Protein AF-A0A4Y1RFI4-F1 (afdb_monomer)

Organism: Prunus dulcis (NCBI:txid3755)

pLDDT: mean 81.8, std 17.02, range [33.94, 97.69]

Solvent-accessible surface area (backbone atoms only — not comparable to full-atom values): 11127 Å² total; per-residue (Å²): 134,89,84,84,90,81,87,78,77,88,84,83,59,71,68,59,56,56,49,52,51,53,52,50,52,53,55,48,55,46,49,49,43,50,66,52,86,64,85,48,61,66,49,35,50,46,25,32,52,40,46,51,49,52,44,53,38,49,63,52,58,69,67,24,41,44,56,49,74,65,45,69,44,80,92,78,37,36,56,64,56,52,53,49,51,50,49,46,53,53,60,66,53,67,81,73,74,71,90,92,39,63,68,42,51,52,42,48,54,49,32,48,38,53,49,40,51,41,52,39,53,46,58,62,33,91,87,45,15,70,60,47,50,46,57,44,50,66,43,71,66,43,30,50,50,48,51,47,46,25,51,61,45,39,52,76,90,81,75,78,86,80,77,95,44,74,74,57,55,53,52,53,51,49,40,24,51,46,22,42,56,41,30,51,56,53,51,51,53,55,53,68,74,73,111

InterPro domains:
  IPR044952 Protein SENSITIVE TO UV 2 [PTHR35761] (4-194)

Mean predicted aligned error: 9.53 Å

Foldseek 3Di:
DDDDDDDPDPPDPPVVVVVVVVVLVVLQVLLCLLVPDDLDLVSLVSNQVSLVVLLVLCVVPPRSLCQQQVDQYPPRDGNLNSLLVLLVVLLVPVVPDDDPCVSSLVSSLSSLLSSLVSLLCQCPDPVRNLVSLCSCVVDPVSVVSLLCSLVSLLDPPDDPDDDDDPVSVVSSVSSNVSSPSSNVSNVVSVVVVVD

Sequence (195 aa):
MTDGKGAGAMDGDVGDASAYQKYSMILQGLADCIACCGNGLQELKLRRNSILLLAFLSSSEKSGFEILVAYKLYQDANFLMLILQVLISEVDIEVAVNADHAQVFKERTLLMREALILLNRLVSNPTYSATVLRLLTKSRDMASLTIDVANRLSRKDQICDKFDGTARQMRESEIVDLARVFKKRVFTYLGDNLS

Structure (mmCIF, N/CA/C/O backbone):
data_AF-A0A4Y1RFI4-F1
#
_entry.id   AF-A0A4Y1RFI4-F1
#
loop_
_atom_site.group_PDB
_atom_site.id
_atom_site.type_symbol
_atom_site.label_atom_id
_atom_site.label_alt_id
_atom_site.label_comp_id
_atom_site.label_asym_id
_atom_site.label_entity_id
_atom_site.label_seq_id
_atom_site.pdbx_PDB_ins_code
_atom_site.Cartn_x
_atom_site.Cartn_y
_atom_site.Cartn_z
_atom_site.occupancy
_atom_site.B_iso_or_equiv
_atom_site.auth_seq_id
_atom_site.auth_comp_id
_atom_site.auth_asym_id
_atom_site.auth_atom_id
_atom_site.pdbx_PDB_model_num
ATOM 1 N N . MET A 1 1 ? 65.165 -30.339 -2.464 1.00 35.59 1 MET A N 1
ATOM 2 C CA . MET A 1 1 ? 65.331 -29.154 -1.599 1.00 35.59 1 MET A CA 1
ATOM 3 C C . MET A 1 1 ? 64.154 -28.235 -1.857 1.00 35.59 1 MET A C 1
ATOM 5 O O . MET A 1 1 ? 63.709 -28.160 -2.995 1.00 35.59 1 MET A O 1
ATOM 9 N N . THR A 1 2 ? 63.611 -27.707 -0.767 1.00 42.06 2 THR A N 1
ATOM 10 C CA . THR A 1 2 ? 62.433 -26.837 -0.607 1.00 42.06 2 THR A CA 1
ATOM 11 C C . THR A 1 2 ? 62.602 -25.527 -1.400 1.00 42.06 2 THR A C 1
ATOM 13 O O . THR A 1 2 ? 63.712 -25.229 -1.824 1.00 42.06 2 THR A O 1
ATOM 16 N N . ASP A 1 3 ? 61.571 -24.791 -1.817 1.00 36.62 3 ASP A N 1
ATOM 17 C CA . ASP A 1 3 ? 60.529 -24.064 -1.068 1.00 36.62 3 ASP A CA 1
ATOM 18 C C . ASP A 1 3 ? 59.336 -23.811 -2.034 1.00 36.62 3 ASP A C 1
ATOM 20 O O . ASP A 1 3 ? 59.515 -23.809 -3.245 1.00 36.62 3 ASP A O 1
ATOM 24 N N . GLY A 1 4 ? 58.068 -23.623 -1.668 1.00 36.97 4 GLY A N 1
ATOM 25 C CA . GLY A 1 4 ? 57.500 -23.083 -0.444 1.00 36.97 4 GLY A CA 1
ATOM 26 C C . GLY A 1 4 ? 56.708 -21.798 -0.751 1.00 36.97 4 GLY A C 1
ATOM 27 O O . GLY A 1 4 ? 57.280 -20.721 -0.771 1.00 36.97 4 GLY A O 1
ATOM 28 N N . LYS A 1 5 ? 55.374 -21.937 -0.842 1.00 42.44 5 LYS A N 1
ATOM 29 C CA . LYS A 1 5 ? 54.346 -20.955 -0.422 1.00 42.44 5 LYS A CA 1
ATOM 30 C C . LYS A 1 5 ? 53.932 -19.820 -1.380 1.00 42.44 5 LYS A C 1
ATOM 32 O O . LYS A 1 5 ? 54.702 -18.953 -1.760 1.00 42.44 5 LYS A O 1
ATOM 37 N N . GLY A 1 6 ? 52.620 -19.781 -1.622 1.00 33.94 6 GLY A N 1
ATOM 38 C CA . GLY A 1 6 ? 51.893 -18.669 -2.231 1.00 33.94 6 GLY A CA 1
ATOM 39 C C . GLY A 1 6 ? 50.384 -18.903 -2.169 1.00 33.94 6 GLY A C 1
ATOM 40 O O . GLY A 1 6 ? 49.727 -18.982 -3.198 1.00 33.94 6 GLY A O 1
ATOM 41 N N . ALA A 1 7 ? 49.845 -19.099 -0.960 1.00 47.22 7 ALA A N 1
ATOM 42 C CA . ALA A 1 7 ? 48.405 -19.106 -0.725 1.00 47.22 7 ALA A CA 1
ATOM 43 C C . ALA A 1 7 ? 47.880 -17.667 -0.853 1.00 47.22 7 ALA A C 1
ATOM 45 O O . ALA A 1 7 ? 48.065 -16.858 0.054 1.00 47.22 7 ALA A O 1
ATOM 46 N N . GLY A 1 8 ? 47.262 -17.350 -1.990 1.00 37.16 8 GLY A N 1
ATOM 47 C CA . GLY A 1 8 ? 46.441 -16.154 -2.149 1.00 37.16 8 GLY A CA 1
ATOM 48 C C . GLY A 1 8 ? 45.057 -16.436 -1.583 1.00 37.16 8 GLY A C 1
ATOM 49 O O . GLY A 1 8 ? 44.247 -17.093 -2.233 1.00 37.16 8 GLY A O 1
ATOM 50 N N . ALA A 1 9 ? 44.821 -16.001 -0.348 1.00 42.00 9 ALA A N 1
ATOM 51 C CA . ALA A 1 9 ? 43.515 -16.047 0.287 1.00 42.00 9 ALA A CA 1
ATOM 52 C C . ALA A 1 9 ? 42.516 -15.193 -0.511 1.00 42.00 9 ALA A C 1
ATOM 54 O O . ALA A 1 9 ? 42.755 -14.013 -0.762 1.00 42.00 9 ALA A O 1
ATOM 55 N N . MET A 1 10 ? 41.403 -15.813 -0.906 1.00 52.81 10 MET A N 1
ATOM 56 C CA . MET A 1 10 ? 40.189 -15.125 -1.332 1.00 52.81 10 MET A CA 1
ATOM 57 C C . MET A 1 10 ? 39.596 -14.421 -0.110 1.00 52.81 10 MET A C 1
ATOM 59 O O . MET A 1 10 ? 38.887 -15.043 0.675 1.00 52.81 10 MET A O 1
ATOM 63 N N . ASP A 1 11 ? 39.914 -13.144 0.066 1.00 48.22 11 ASP A N 1
ATOM 64 C CA . ASP A 1 11 ? 39.295 -12.298 1.084 1.00 48.22 11 ASP A CA 1
ATOM 65 C C . ASP A 1 11 ? 38.444 -11.241 0.372 1.00 48.22 11 ASP A C 1
ATOM 67 O O . ASP A 1 11 ? 38.910 -10.157 0.027 1.00 48.22 11 ASP A O 1
ATOM 71 N N . GLY A 1 12 ? 37.214 -11.624 0.014 1.00 51.06 12 GLY A N 1
ATOM 72 C CA . GLY A 1 12 ? 36.337 -10.780 -0.804 1.00 51.06 12 GLY A CA 1
ATOM 73 C C . GLY A 1 12 ? 34.838 -11.081 -0.746 1.00 51.06 12 GLY A C 1
ATOM 74 O O . GLY A 1 12 ? 34.123 -10.569 -1.595 1.00 51.06 12 GLY A O 1
ATOM 75 N N . ASP A 1 13 ? 34.350 -11.886 0.208 1.00 55.03 13 ASP A N 1
ATOM 76 C CA . ASP A 1 13 ? 32.938 -12.339 0.202 1.00 55.03 13 ASP A CA 1
ATOM 77 C C . ASP A 1 13 ? 32.248 -12.329 1.588 1.00 55.03 13 ASP A C 1
ATOM 79 O O . ASP A 1 13 ? 31.029 -12.237 1.707 1.00 55.03 13 ASP A O 1
ATOM 83 N N . VAL A 1 14 ? 33.010 -12.332 2.689 1.00 54.88 14 VAL A N 1
ATOM 84 C CA . VAL A 1 14 ? 32.434 -12.449 4.047 1.00 54.88 14 VAL A CA 1
ATOM 85 C C . VAL A 1 14 ? 31.770 -11.144 4.525 1.00 54.88 14 VAL A C 1
ATOM 87 O O . VAL A 1 14 ? 30.774 -11.169 5.253 1.00 54.88 14 VAL A O 1
ATOM 90 N N . GLY A 1 15 ? 32.295 -9.989 4.103 1.00 57.22 15 GLY A N 1
ATOM 91 C CA . GLY A 1 15 ? 31.775 -8.674 4.493 1.00 57.22 15 GLY A CA 1
ATOM 92 C C . GLY A 1 15 ? 30.392 -8.373 3.908 1.00 57.22 15 GLY A C 1
ATOM 93 O O . GLY A 1 15 ? 29.509 -7.913 4.636 1.00 57.22 15 GLY A O 1
ATOM 94 N N . ASP A 1 16 ? 30.191 -8.696 2.629 1.00 62.00 16 ASP A N 1
ATOM 95 C CA . ASP A 1 16 ? 28.966 -8.400 1.876 1.00 62.00 16 ASP A CA 1
ATOM 96 C C . ASP A 1 16 ? 27.796 -9.294 2.317 1.00 62.00 16 ASP A C 1
ATOM 98 O O . ASP A 1 16 ? 26.698 -8.808 2.601 1.00 62.00 16 ASP A O 1
ATOM 102 N N . ALA A 1 17 ? 28.065 -10.584 2.552 1.00 67.75 17 ALA A N 1
ATOM 103 C CA . ALA A 1 17 ? 27.085 -11.518 3.108 1.00 67.75 17 ALA A CA 1
ATOM 104 C C . ALA A 1 17 ? 26.573 -11.079 4.496 1.00 67.75 17 ALA A C 1
ATOM 106 O O . ALA A 1 17 ? 25.372 -11.145 4.777 1.00 67.75 17 ALA A O 1
ATOM 107 N N . SER A 1 18 ? 27.464 -10.566 5.356 1.00 77.31 18 SER A N 1
ATOM 108 C CA . SER A 1 18 ? 27.094 -10.083 6.694 1.00 77.31 18 SER A CA 1
ATOM 109 C C . SER A 1 18 ? 26.253 -8.799 6.660 1.00 77.31 18 SER A C 1
ATOM 111 O O . SER A 1 18 ? 25.370 -8.605 7.501 1.00 77.31 18 SER A O 1
ATOM 113 N N . ALA A 1 19 ? 26.508 -7.917 5.689 1.00 77.94 19 ALA A N 1
ATOM 114 C CA . ALA A 1 19 ? 25.757 -6.685 5.499 1.00 77.94 19 ALA A CA 1
ATOM 115 C C . ALA A 1 19 ? 24.366 -6.990 4.934 1.00 77.94 19 ALA A C 1
ATOM 117 O O . ALA A 1 19 ? 23.367 -6.539 5.497 1.00 77.94 19 ALA A O 1
ATOM 118 N N . TYR A 1 20 ? 24.286 -7.832 3.900 1.00 76.88 20 TYR A N 1
ATOM 119 C CA . TYR A 1 20 ? 23.027 -8.293 3.315 1.00 76.88 20 TYR A CA 1
ATOM 120 C C . TYR A 1 20 ? 22.106 -8.935 4.359 1.00 76.88 20 TYR A C 1
ATOM 122 O O . TYR A 1 20 ? 20.920 -8.607 4.433 1.00 76.88 20 TYR A O 1
ATOM 130 N N . GLN A 1 21 ? 22.655 -9.783 5.233 1.00 81.25 21 GLN A N 1
ATOM 131 C CA . GLN A 1 21 ? 21.895 -10.399 6.320 1.00 81.25 21 GLN A CA 1
ATOM 132 C C . GLN A 1 21 ? 21.303 -9.356 7.281 1.00 81.25 21 GLN A C 1
ATOM 134 O O . GLN A 1 21 ? 20.132 -9.453 7.652 1.00 81.25 21 GLN A O 1
ATOM 139 N N . LYS A 1 22 ? 22.073 -8.325 7.652 1.00 85.00 22 LYS A N 1
ATOM 140 C CA . LYS A 1 22 ? 21.583 -7.228 8.503 1.00 85.00 22 LYS A CA 1
ATOM 141 C C . LYS A 1 22 ? 20.478 -6.426 7.815 1.00 85.00 2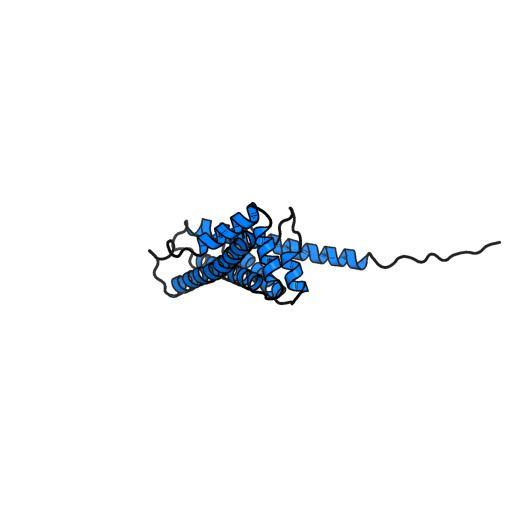2 LYS A C 1
ATOM 143 O O . LYS A 1 22 ? 19.470 -6.124 8.450 1.00 85.00 22 LYS A O 1
ATOM 148 N N . TYR A 1 23 ? 20.624 -6.121 6.524 1.00 83.38 23 TYR A N 1
ATOM 149 C CA . TYR A 1 23 ? 19.581 -5.442 5.747 1.00 83.38 23 TYR A CA 1
ATOM 150 C C . TYR A 1 23 ? 18.296 -6.272 5.671 1.00 83.38 23 TYR A C 1
ATOM 152 O O . TYR A 1 23 ? 17.208 -5.745 5.895 1.00 83.38 23 TYR A O 1
ATOM 160 N N . SER A 1 24 ? 18.420 -7.576 5.431 1.00 84.31 24 SER A N 1
ATOM 161 C CA . SER A 1 24 ? 17.289 -8.502 5.393 1.00 84.31 24 SER A CA 1
ATOM 162 C C . SER A 1 24 ? 16.537 -8.552 6.728 1.00 84.31 24 SER A C 1
ATOM 164 O O . SER A 1 24 ? 15.310 -8.469 6.739 1.00 84.31 24 SER A O 1
ATOM 166 N N . MET A 1 25 ? 17.250 -8.585 7.860 1.00 87.88 25 MET A N 1
ATOM 167 C CA . MET A 1 25 ? 16.639 -8.527 9.195 1.00 87.88 25 MET A CA 1
ATOM 168 C C . MET A 1 25 ? 15.855 -7.230 9.429 1.00 87.88 25 MET A C 1
ATOM 170 O O . MET A 1 25 ? 14.757 -7.273 9.980 1.00 87.88 25 MET A O 1
ATOM 174 N N . ILE A 1 26 ? 16.380 -6.082 8.986 1.00 89.94 26 ILE A N 1
ATOM 175 C CA . ILE A 1 26 ? 15.690 -4.787 9.108 1.00 89.94 26 ILE A CA 1
ATOM 176 C C . ILE A 1 26 ? 14.405 -4.780 8.275 1.00 89.94 26 ILE A C 1
ATOM 178 O O . ILE A 1 26 ? 13.353 -4.374 8.767 1.00 89.94 26 ILE A O 1
ATOM 182 N N . LEU A 1 27 ? 14.473 -5.239 7.023 1.00 89.88 27 LEU A N 1
ATOM 183 C CA . LEU A 1 27 ? 13.313 -5.276 6.132 1.00 89.88 27 LEU A CA 1
ATOM 184 C C . LEU A 1 27 ? 12.259 -6.279 6.607 1.00 89.88 27 LEU A C 1
ATOM 186 O O . LEU A 1 27 ? 11.067 -5.991 6.515 1.00 89.88 27 LEU A O 1
ATOM 190 N N . GLN A 1 28 ? 12.680 -7.416 7.164 1.00 90.81 28 GLN A N 1
ATOM 191 C CA . GLN A 1 28 ? 11.763 -8.376 7.769 1.00 90.81 28 GLN A CA 1
ATOM 192 C C . GLN A 1 28 ? 11.089 -7.793 9.015 1.00 90.81 28 GLN A C 1
ATOM 194 O O . GLN A 1 28 ? 9.868 -7.813 9.096 1.00 90.81 28 GLN A O 1
ATOM 199 N N . GLY A 1 29 ? 11.846 -7.174 9.926 1.00 92.50 29 GLY A N 1
ATOM 200 C CA . GLY A 1 29 ? 11.262 -6.509 11.093 1.00 92.50 29 GLY A CA 1
ATOM 201 C C . GLY A 1 29 ? 10.289 -5.389 10.705 1.00 92.50 29 GLY A C 1
ATOM 202 O O . GLY A 1 29 ? 9.254 -5.209 11.341 1.00 92.50 29 GLY A O 1
ATOM 203 N N . LEU A 1 30 ? 10.565 -4.667 9.615 1.00 93.56 30 LEU A N 1
ATOM 204 C CA . LEU A 1 30 ? 9.641 -3.671 9.077 1.00 93.56 30 LEU A CA 1
ATOM 205 C C . LEU A 1 30 ? 8.352 -4.303 8.535 1.00 93.56 30 LEU A C 1
ATOM 207 O O . LEU A 1 30 ? 7.269 -3.764 8.760 1.00 93.56 30 LEU A O 1
ATOM 211 N N . ALA A 1 31 ? 8.455 -5.437 7.845 1.00 93.12 31 ALA A N 1
ATOM 212 C CA . ALA A 1 31 ? 7.295 -6.197 7.397 1.00 93.12 31 ALA A CA 1
ATOM 213 C C . ALA A 1 31 ? 6.466 -6.728 8.571 1.00 93.12 31 ALA A C 1
ATOM 215 O O . ALA A 1 31 ? 5.243 -6.614 8.534 1.00 93.12 31 ALA A O 1
ATOM 216 N N . ASP A 1 32 ? 7.110 -7.210 9.633 1.00 93.25 32 ASP A N 1
ATOM 217 C CA . ASP A 1 32 ? 6.439 -7.688 10.844 1.00 93.25 32 ASP A CA 1
ATOM 218 C C . ASP A 1 32 ? 5.678 -6.546 11.542 1.00 93.25 32 ASP A C 1
ATOM 220 O O . ASP A 1 32 ? 4.547 -6.730 11.988 1.00 93.25 32 ASP A O 1
ATOM 224 N N . CYS A 1 33 ? 6.238 -5.330 11.561 1.00 95.31 33 CYS A N 1
ATOM 225 C CA . CYS A 1 33 ? 5.540 -4.142 12.059 1.00 95.31 33 CYS A CA 1
ATOM 226 C C . CYS A 1 33 ? 4.294 -3.792 11.229 1.00 95.31 33 CYS A C 1
ATOM 228 O O . CYS A 1 33 ? 3.298 -3.349 11.797 1.00 95.31 33 CYS A O 1
ATOM 230 N N . ILE A 1 34 ? 4.324 -3.993 9.906 1.00 94.44 34 ILE A N 1
ATOM 231 C CA . ILE A 1 34 ? 3.173 -3.765 9.010 1.00 94.44 34 ILE A CA 1
ATOM 232 C C . ILE A 1 34 ? 2.117 -4.860 9.193 1.00 94.44 34 ILE A C 1
ATOM 234 O O . ILE A 1 34 ? 0.925 -4.560 9.240 1.00 94.44 34 ILE A O 1
ATOM 238 N N . ALA A 1 35 ? 2.556 -6.111 9.324 1.00 91.88 35 ALA A N 1
ATOM 239 C CA . ALA A 1 35 ? 1.712 -7.287 9.517 1.00 91.88 35 ALA A CA 1
ATOM 240 C C . ALA A 1 35 ? 1.239 -7.473 10.972 1.00 91.88 35 ALA A C 1
ATOM 242 O O . ALA A 1 35 ? 0.533 -8.438 11.267 1.00 91.88 35 ALA A O 1
ATOM 243 N N . CYS A 1 36 ? 1.623 -6.571 11.883 1.00 89.88 36 CYS A N 1
ATOM 244 C CA . CYS A 1 36 ? 1.290 -6.650 13.299 1.00 89.88 36 CYS A CA 1
ATOM 245 C C . CYS A 1 36 ? -0.226 -6.793 13.509 1.00 89.88 36 CYS A C 1
ATOM 247 O O . CYS A 1 36 ? -1.022 -5.971 13.044 1.00 89.88 36 CYS A O 1
ATOM 249 N N . CYS A 1 37 ? -0.619 -7.845 14.229 1.00 78.12 37 CYS A N 1
ATOM 250 C CA . CYS A 1 37 ? -2.007 -8.127 14.556 1.00 78.12 37 CYS A CA 1
ATOM 251 C C . CYS A 1 37 ? -2.473 -7.256 15.730 1.00 78.12 37 CYS A C 1
ATOM 253 O O . CYS A 1 37 ? -1.904 -7.301 16.817 1.00 78.12 37 CYS A O 1
ATOM 255 N N . GLY A 1 38 ? -3.542 -6.489 15.530 1.00 82.31 38 GLY A N 1
ATOM 256 C CA . GLY A 1 38 ? -4.148 -5.695 16.594 1.00 82.31 38 GLY A CA 1
ATOM 257 C C . GLY A 1 38 ? -4.791 -4.413 16.083 1.00 82.31 38 GLY A C 1
ATOM 258 O O . GLY A 1 38 ? -4.333 -3.792 15.123 1.00 82.31 38 GLY A O 1
ATOM 259 N N . ASN A 1 39 ? -5.865 -4.011 16.759 1.00 82.94 39 ASN A N 1
ATOM 260 C CA . ASN A 1 39 ? -6.698 -2.864 16.380 1.00 82.94 39 ASN A CA 1
ATOM 261 C C . ASN A 1 39 ? -6.633 -1.722 17.400 1.00 82.94 39 ASN A C 1
ATOM 263 O O . ASN A 1 39 ? -7.449 -0.798 17.353 1.00 82.94 39 ASN A O 1
ATOM 267 N N . GLY A 1 40 ? -5.687 -1.806 18.337 1.00 87.75 40 GLY A N 1
ATOM 268 C CA . GLY A 1 40 ? -5.419 -0.758 19.304 1.00 87.75 40 GLY A CA 1
ATOM 269 C C . GLY A 1 40 ? -4.703 0.433 18.671 1.00 87.75 40 GLY A C 1
ATOM 270 O O . GLY A 1 40 ? -4.214 0.406 17.538 1.00 87.75 40 GLY A O 1
ATOM 271 N N . LEU A 1 41 ? -4.668 1.535 19.419 1.00 90.31 41 LEU A N 1
ATOM 272 C CA . LEU A 1 41 ? -4.080 2.785 18.945 1.00 90.31 41 LEU A CA 1
ATOM 273 C C . LEU A 1 41 ? -2.570 2.659 18.682 1.00 90.31 41 LEU A C 1
ATOM 275 O O . LEU A 1 41 ? -2.055 3.310 17.775 1.00 90.31 41 LEU A O 1
ATOM 279 N N . GLN A 1 42 ? -1.852 1.867 19.482 1.00 93.12 42 GLN A N 1
ATOM 280 C CA . GLN A 1 42 ? -0.401 1.715 19.345 1.00 93.12 42 GLN A CA 1
ATOM 281 C C . GLN A 1 42 ? -0.046 0.882 18.114 1.00 93.12 42 GLN A C 1
ATOM 283 O O . GLN A 1 42 ? 0.845 1.266 17.361 1.00 93.12 42 GLN A O 1
ATOM 288 N N . GLU A 1 43 ? -0.790 -0.190 17.859 1.00 93.94 43 GLU A N 1
ATOM 289 C CA . GLU A 1 43 ? -0.620 -1.067 16.703 1.00 93.94 43 GLU A CA 1
ATOM 290 C C . GLU A 1 43 ? -0.928 -0.323 15.399 1.00 93.94 43 GLU A C 1
ATOM 292 O O . GLU A 1 43 ? -0.181 -0.434 14.428 1.00 93.94 43 GLU A O 1
ATOM 297 N N . LEU A 1 44 ? -1.975 0.512 15.382 1.00 93.75 44 LEU A N 1
ATOM 298 C CA . LEU A 1 44 ? -2.283 1.375 14.235 1.00 93.75 44 LEU A CA 1
ATOM 299 C C . LEU A 1 44 ? -1.174 2.402 13.970 1.00 93.75 44 LEU A C 1
ATOM 301 O O . LEU A 1 44 ? -0.758 2.576 12.823 1.00 93.75 44 LEU A O 1
ATOM 305 N N . LYS A 1 45 ? -0.652 3.049 15.021 1.00 95.56 45 LYS A N 1
ATOM 306 C CA . LYS A 1 45 ? 0.483 3.980 14.902 1.00 95.56 45 LYS A CA 1
ATOM 307 C C . LYS A 1 45 ? 1.741 3.283 14.401 1.00 95.56 45 LYS A C 1
ATOM 309 O O . LYS A 1 45 ? 2.447 3.850 13.571 1.00 95.56 45 LYS A O 1
ATOM 314 N N . LEU A 1 46 ? 2.021 2.076 14.893 1.00 97.12 46 LEU A N 1
ATOM 315 C CA . LEU A 1 46 ? 3.166 1.282 14.459 1.00 97.12 46 LEU A CA 1
ATOM 316 C C . LEU A 1 46 ? 3.065 0.985 12.963 1.00 97.12 46 LEU A C 1
ATOM 318 O O . LEU A 1 46 ? 3.958 1.375 12.212 1.00 97.12 46 LEU A O 1
ATOM 322 N N . ARG A 1 47 ? 1.936 0.416 12.520 1.00 96.94 47 ARG A N 1
ATOM 323 C CA . ARG A 1 47 ? 1.678 0.123 11.104 1.00 96.94 47 ARG A CA 1
ATOM 324 C C . ARG A 1 47 ? 1.805 1.377 10.243 1.00 96.94 47 ARG A C 1
ATOM 326 O O . ARG A 1 47 ? 2.509 1.360 9.237 1.00 96.94 47 ARG A O 1
ATOM 333 N N . ARG A 1 48 ? 1.214 2.500 10.659 1.00 97.06 48 ARG A N 1
ATOM 334 C CA . ARG A 1 48 ? 1.301 3.767 9.915 1.00 97.06 48 ARG A CA 1
ATOM 335 C C . ARG A 1 48 ? 2.733 4.290 9.825 1.00 97.06 48 ARG A C 1
ATOM 337 O O . ARG A 1 48 ? 3.156 4.698 8.747 1.00 97.06 48 ARG A O 1
ATOM 344 N N . ASN A 1 49 ? 3.486 4.281 10.921 1.00 97.69 49 ASN A N 1
ATOM 345 C CA . ASN A 1 49 ? 4.878 4.736 10.921 1.00 97.69 49 ASN A CA 1
ATOM 346 C C . ASN A 1 49 ? 5.758 3.852 10.031 1.00 97.69 49 ASN A C 1
ATOM 348 O O . ASN A 1 49 ? 6.626 4.366 9.329 1.00 97.69 49 ASN A O 1
ATOM 352 N N . SER A 1 50 ? 5.497 2.546 9.991 1.00 97.12 50 SER A N 1
ATOM 353 C CA . SER A 1 50 ? 6.159 1.630 9.064 1.00 97.12 50 SER A CA 1
ATOM 354 C C . SER A 1 50 ? 5.840 1.949 7.602 1.00 97.12 50 SER A C 1
ATOM 356 O O . SER A 1 50 ? 6.751 1.986 6.777 1.00 97.12 50 SER A O 1
ATOM 358 N N . ILE A 1 51 ? 4.582 2.265 7.276 1.00 96.69 51 ILE A N 1
ATOM 359 C CA . ILE A 1 51 ? 4.187 2.733 5.936 1.00 96.69 51 ILE A CA 1
ATOM 360 C C . ILE A 1 51 ? 4.882 4.049 5.575 1.00 96.69 51 ILE A C 1
ATOM 362 O O . ILE A 1 51 ? 5.386 4.192 4.462 1.00 96.69 51 ILE A O 1
ATOM 366 N N . LEU A 1 52 ? 4.960 4.999 6.508 1.00 96.44 52 LEU A N 1
ATOM 367 C CA . LEU A 1 52 ? 5.676 6.259 6.303 1.00 96.44 52 LEU A CA 1
ATOM 368 C C . LEU A 1 52 ? 7.171 6.033 6.063 1.00 96.44 52 LEU A C 1
ATOM 370 O O . LEU A 1 52 ? 7.750 6.685 5.196 1.00 96.44 52 LEU A O 1
ATOM 374 N N . LEU A 1 53 ? 7.791 5.086 6.770 1.00 95.06 53 LEU A N 1
ATOM 375 C CA . LEU A 1 53 ? 9.181 4.708 6.530 1.00 95.06 53 LEU A CA 1
ATOM 376 C C . LEU A 1 53 ? 9.362 4.085 5.140 1.00 95.06 53 LEU A C 1
ATOM 378 O O . LEU A 1 53 ? 10.293 4.457 4.432 1.00 95.06 53 LEU A O 1
ATOM 382 N N . LEU A 1 54 ? 8.454 3.207 4.702 1.00 93.38 54 LEU A N 1
ATOM 383 C CA . LEU A 1 54 ? 8.463 2.685 3.331 1.00 93.38 54 LEU A CA 1
ATOM 384 C C . LEU A 1 54 ? 8.295 3.800 2.293 1.00 93.38 54 LEU A C 1
ATOM 386 O O . LEU A 1 54 ? 8.9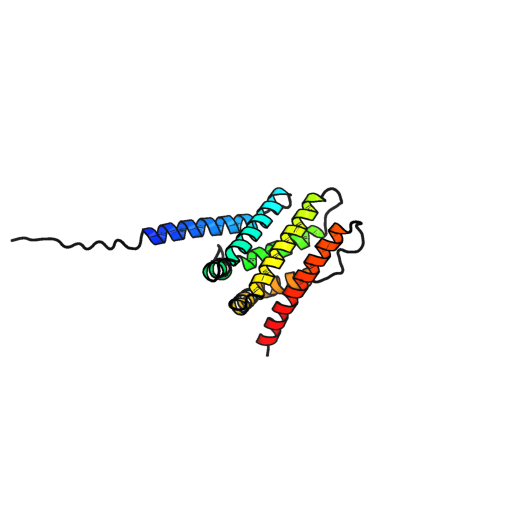84 3.795 1.276 1.00 93.38 54 LEU A O 1
ATOM 390 N N . ALA A 1 55 ? 7.426 4.778 2.546 1.00 93.12 55 ALA A N 1
ATOM 391 C CA . ALA A 1 55 ? 7.257 5.932 1.669 1.00 93.12 55 ALA A CA 1
ATOM 392 C C . ALA A 1 55 ? 8.499 6.827 1.641 1.00 93.12 55 ALA A C 1
ATOM 394 O O . ALA A 1 55 ? 8.865 7.357 0.590 1.00 93.12 55 ALA A O 1
ATOM 395 N N . PHE A 1 56 ? 9.184 6.976 2.772 1.00 91.94 56 PHE A N 1
ATOM 396 C CA . PHE A 1 56 ? 10.470 7.650 2.822 1.00 91.94 56 PHE A CA 1
ATOM 397 C C . PHE A 1 56 ? 11.508 6.899 1.982 1.00 91.94 56 PHE A C 1
ATOM 399 O O . PHE A 1 56 ? 12.094 7.506 1.088 1.00 91.94 56 PHE A O 1
ATOM 406 N N . LEU A 1 57 ? 11.648 5.582 2.172 1.00 90.12 57 LEU A N 1
ATOM 407 C CA . LEU A 1 57 ? 12.547 4.735 1.3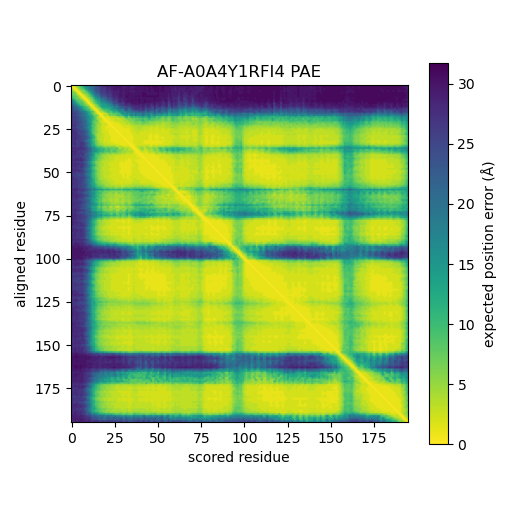81 1.00 90.12 57 LEU A CA 1
ATOM 408 C C . LEU A 1 57 ? 12.231 4.817 -0.113 1.00 90.12 57 LEU A C 1
ATOM 410 O O . LEU A 1 57 ? 13.138 5.008 -0.912 1.00 90.12 57 LEU A O 1
ATOM 414 N N . SER A 1 58 ? 10.954 4.809 -0.505 1.00 88.06 58 SER A N 1
ATOM 415 C CA . SER A 1 58 ? 10.531 4.985 -1.902 1.00 88.06 58 SER A CA 1
ATOM 416 C C . SER A 1 58 ? 10.931 6.340 -2.504 1.00 88.06 58 SER A C 1
ATOM 418 O O . SER A 1 58 ? 10.713 6.572 -3.691 1.00 88.06 58 SER A O 1
ATOM 420 N N . SER A 1 59 ? 11.421 7.283 -1.699 1.00 86.50 59 SER A N 1
ATOM 421 C CA . SER A 1 59 ? 11.935 8.575 -2.163 1.00 86.50 59 SER A CA 1
ATOM 422 C C . SER A 1 59 ? 13.393 8.517 -2.581 1.00 86.50 59 SER A C 1
ATOM 424 O O . SE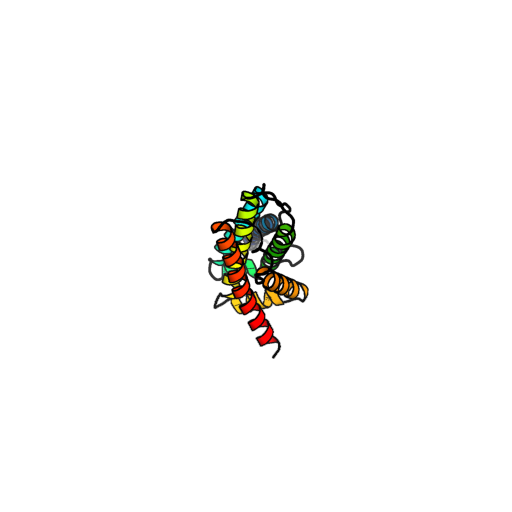R A 1 59 ? 13.838 9.408 -3.299 1.00 86.50 59 SER A O 1
ATOM 426 N N . SER A 1 60 ? 14.125 7.492 -2.151 1.00 83.44 60 SER A N 1
ATOM 427 C CA . SER A 1 60 ? 15.557 7.319 -2.390 1.00 83.44 60 SER A CA 1
ATOM 428 C C . SER A 1 60 ? 15.835 6.739 -3.779 1.00 83.44 60 SER A C 1
ATOM 430 O O . SER A 1 60 ? 16.459 5.689 -3.915 1.00 83.44 60 SER A O 1
ATOM 432 N N . GLU A 1 61 ? 15.340 7.434 -4.806 1.00 78.06 61 GLU A N 1
ATOM 433 C CA . GLU A 1 61 ? 15.555 7.141 -6.227 1.00 78.06 61 GLU A CA 1
ATOM 434 C C . GLU A 1 61 ? 15.433 5.637 -6.555 1.00 78.06 61 GLU A C 1
ATOM 436 O O . GLU A 1 61 ? 14.463 4.990 -6.162 1.00 78.06 61 GLU A O 1
ATOM 441 N N . LYS A 1 62 ? 16.373 5.066 -7.314 1.00 83.44 62 LYS A N 1
ATOM 442 C CA . LYS A 1 62 ? 16.291 3.687 -7.807 1.00 83.44 62 LYS A CA 1
ATOM 443 C C . LYS A 1 62 ? 16.330 2.639 -6.695 1.00 83.44 62 LYS A C 1
ATOM 445 O O . LYS A 1 62 ? 15.464 1.768 -6.660 1.00 83.44 62 LYS A O 1
ATOM 450 N N . SER A 1 63 ? 17.297 2.731 -5.786 1.00 80.81 63 SER A N 1
ATOM 451 C CA . SER A 1 63 ? 17.520 1.717 -4.747 1.00 80.81 63 SER A CA 1
ATOM 452 C C . SER A 1 63 ? 16.345 1.622 -3.773 1.00 80.81 63 SER A C 1
ATOM 454 O O . SER A 1 63 ? 15.930 0.528 -3.398 1.00 80.81 63 SER A O 1
ATOM 456 N N . GLY A 1 64 ? 15.746 2.761 -3.424 1.00 83.06 64 GLY A N 1
ATOM 457 C CA . GLY A 1 64 ? 14.557 2.824 -2.582 1.00 83.06 64 GLY A CA 1
ATOM 458 C C . GLY A 1 64 ? 13.332 2.140 -3.192 1.00 83.06 64 GLY A C 1
ATOM 459 O O . GLY A 1 64 ? 12.596 1.428 -2.508 1.00 83.06 64 GLY A O 1
ATOM 460 N N . PHE A 1 65 ? 13.131 2.317 -4.500 1.00 82.38 65 PHE A N 1
ATOM 461 C CA . PHE A 1 65 ? 12.080 1.618 -5.238 1.00 82.38 65 PHE A CA 1
ATOM 462 C C . PHE A 1 65 ? 12.346 0.115 -5.322 1.00 82.38 65 PHE A C 1
ATOM 464 O O . PHE A 1 65 ? 11.428 -0.667 -5.082 1.00 82.38 65 PHE A O 1
ATOM 471 N N . GLU A 1 66 ? 13.582 -0.290 -5.621 1.00 82.88 66 GLU A N 1
ATOM 472 C CA . GLU A 1 66 ? 13.980 -1.699 -5.721 1.00 82.88 66 GLU A CA 1
ATOM 473 C C . GLU A 1 66 ? 13.734 -2.461 -4.415 1.00 82.88 66 GLU A C 1
ATOM 475 O O . GLU A 1 66 ? 13.214 -3.573 -4.458 1.00 82.88 66 GLU A O 1
ATOM 480 N N . ILE A 1 67 ? 13.974 -1.846 -3.255 1.00 82.25 67 ILE A N 1
ATOM 481 C CA . ILE A 1 67 ? 13.650 -2.450 -1.952 1.00 82.25 67 ILE A CA 1
ATOM 482 C C . ILE A 1 67 ? 12.158 -2.802 -1.850 1.00 82.25 67 ILE A C 1
ATOM 484 O O . ILE A 1 67 ? 11.808 -3.873 -1.363 1.00 82.25 67 ILE A O 1
ATOM 488 N N . LEU A 1 68 ? 11.263 -1.940 -2.333 1.00 81.06 68 LEU A N 1
ATOM 489 C CA . LEU A 1 68 ? 9.815 -2.157 -2.228 1.00 81.06 68 LEU A CA 1
ATOM 490 C C . LEU A 1 68 ? 9.283 -3.216 -3.193 1.00 81.06 68 LEU A C 1
ATOM 492 O O . LEU A 1 68 ? 8.310 -3.903 -2.876 1.00 81.06 68 LEU A O 1
ATOM 496 N N . VAL A 1 69 ? 9.885 -3.315 -4.379 1.00 76.62 69 VAL A N 1
ATOM 497 C CA . VAL A 1 69 ? 9.366 -4.134 -5.486 1.00 76.62 69 VAL A CA 1
ATOM 498 C C . VAL A 1 69 ? 10.114 -5.452 -5.678 1.00 76.62 69 VAL A C 1
ATOM 500 O O . VAL A 1 69 ? 9.527 -6.404 -6.190 1.00 76.62 69 VAL A O 1
ATOM 503 N N . ALA A 1 70 ? 11.392 -5.515 -5.299 1.00 77.12 70 ALA A N 1
ATOM 504 C CA . ALA A 1 70 ? 12.269 -6.657 -5.544 1.00 77.12 70 ALA A CA 1
ATOM 505 C C . ALA A 1 70 ? 12.577 -7.466 -4.279 1.00 77.12 70 ALA A C 1
ATOM 507 O O . ALA A 1 70 ? 12.893 -8.652 -4.395 1.00 77.12 70 ALA A O 1
ATOM 508 N N . TYR A 1 71 ? 12.472 -6.870 -3.085 1.00 80.88 71 TYR A N 1
ATOM 509 C CA . TYR A 1 71 ? 12.707 -7.614 -1.852 1.00 80.88 71 TYR A CA 1
ATOM 510 C C . TYR A 1 71 ? 11.606 -8.655 -1.637 1.00 80.88 71 TYR A C 1
ATOM 512 O O . TYR A 1 71 ? 10.418 -8.333 -1.548 1.00 80.88 71 TYR A O 1
ATOM 520 N N . LYS A 1 72 ? 12.025 -9.917 -1.555 1.00 80.69 72 LYS A N 1
ATOM 521 C CA . LYS A 1 72 ? 11.152 -11.039 -1.233 1.00 80.69 72 LYS A CA 1
ATOM 522 C C . LYS A 1 72 ? 11.125 -11.234 0.271 1.00 80.69 72 LYS A C 1
ATOM 524 O O . LYS A 1 72 ? 12.142 -11.549 0.883 1.00 80.69 72 LYS A O 1
ATOM 529 N N . LEU A 1 73 ? 9.944 -11.066 0.840 1.00 79.88 73 LEU A N 1
ATOM 530 C CA . LEU A 1 73 ? 9.659 -11.441 2.213 1.00 79.88 73 LEU A CA 1
ATOM 531 C C . LEU A 1 73 ? 9.427 -12.952 2.304 1.00 79.88 73 LEU A C 1
ATOM 533 O O . LEU A 1 73 ? 9.365 -13.664 1.295 1.00 79.88 73 LEU A O 1
ATOM 537 N N . TYR A 1 74 ? 9.291 -13.442 3.533 1.00 72.31 74 TYR A N 1
ATOM 538 C CA . TYR A 1 74 ? 8.891 -14.820 3.793 1.00 72.31 74 TYR A CA 1
ATOM 539 C C . TYR A 1 74 ? 7.627 -15.199 2.986 1.00 72.31 74 TYR A C 1
ATOM 541 O O . TYR A 1 74 ? 6.724 -14.379 2.822 1.00 72.31 74 TYR A O 1
ATOM 549 N N . GLN A 1 75 ? 7.575 -16.431 2.462 1.00 65.94 75 GLN A N 1
ATOM 550 C CA . GLN A 1 75 ? 6.485 -16.950 1.605 1.00 65.94 75 GLN A CA 1
ATOM 551 C C . GLN A 1 75 ? 6.255 -16.196 0.274 1.00 65.94 75 GLN A C 1
ATOM 553 O O . GLN A 1 75 ? 5.125 -16.106 -0.196 1.00 65.94 75 GLN A O 1
ATOM 558 N N . ASP A 1 76 ? 7.309 -15.654 -0.350 1.00 68.56 76 ASP A N 1
ATOM 559 C CA . ASP A 1 76 ? 7.229 -14.898 -1.621 1.00 68.56 76 ASP A CA 1
ATOM 560 C C . ASP A 1 76 ? 6.325 -13.644 -1.561 1.00 68.56 76 ASP A C 1
ATOM 562 O O . ASP A 1 76 ? 5.984 -13.052 -2.592 1.00 68.56 76 ASP A O 1
ATOM 566 N N . ALA A 1 77 ? 5.983 -13.192 -0.351 1.00 77.50 77 ALA A N 1
ATOM 567 C CA . ALA A 1 77 ? 5.321 -11.921 -0.122 1.00 77.50 77 ALA A CA 1
ATOM 568 C C . ALA A 1 77 ? 6.231 -10.750 -0.527 1.00 77.50 77 ALA A C 1
ATOM 570 O O . ALA A 1 77 ? 7.459 -10.840 -0.537 1.00 77.50 77 ALA A O 1
ATOM 571 N N . ASN A 1 78 ? 5.625 -9.608 -0.829 1.00 86.94 78 ASN A N 1
ATOM 572 C CA . ASN A 1 78 ? 6.335 -8.342 -0.983 1.00 86.94 78 ASN A CA 1
ATOM 573 C C . ASN A 1 78 ? 5.573 -7.242 -0.241 1.00 86.94 78 ASN A C 1
ATOM 575 O O . ASN A 1 78 ? 4.423 -7.429 0.166 1.00 86.94 78 ASN A O 1
ATOM 579 N N . PHE A 1 79 ? 6.206 -6.082 -0.076 1.00 92.38 79 PHE A N 1
ATOM 580 C CA . PHE A 1 79 ? 5.598 -4.974 0.654 1.00 92.38 79 PHE A CA 1
ATOM 581 C C . PHE A 1 79 ? 4.284 -4.495 0.030 1.00 92.38 79 PHE A C 1
ATOM 583 O O . PHE A 1 79 ? 3.384 -4.117 0.770 1.00 92.38 79 PHE A O 1
ATOM 590 N N . LEU A 1 80 ? 4.115 -4.565 -1.297 1.00 93.12 80 LEU A N 1
ATOM 591 C CA . LEU A 1 80 ? 2.846 -4.194 -1.937 1.00 93.12 80 LEU A CA 1
ATOM 592 C C . LEU A 1 80 ? 1.705 -5.100 -1.470 1.00 93.12 80 LEU A C 1
ATOM 594 O O . LEU A 1 80 ? 0.628 -4.604 -1.154 1.00 93.12 80 LEU A O 1
ATOM 598 N N . MET A 1 81 ? 1.950 -6.409 -1.380 1.00 92.25 81 MET A N 1
ATOM 599 C CA . MET A 1 81 ? 0.958 -7.363 -0.883 1.00 92.25 81 MET A CA 1
ATOM 600 C C . MET A 1 81 ? 0.563 -7.057 0.563 1.00 92.25 81 MET A C 1
ATOM 602 O O . MET A 1 81 ? -0.627 -6.976 0.858 1.00 92.25 81 MET A O 1
ATOM 606 N N . LEU A 1 82 ? 1.544 -6.819 1.440 1.00 93.12 82 LEU A N 1
ATOM 607 C CA . LEU A 1 82 ? 1.282 -6.475 2.840 1.00 93.12 82 LEU A CA 1
ATOM 608 C C . LEU A 1 82 ? 0.472 -5.181 2.971 1.00 93.12 82 LEU A C 1
ATOM 610 O O . LEU A 1 82 ? -0.482 -5.124 3.741 1.00 93.12 82 LEU A O 1
ATOM 614 N N . ILE A 1 83 ? 0.810 -4.153 2.189 1.00 95.31 83 ILE A N 1
ATOM 615 C CA . ILE A 1 83 ? 0.085 -2.876 2.189 1.00 95.31 83 ILE A CA 1
ATOM 616 C C . ILE A 1 83 ? -1.378 -3.084 1.778 1.00 95.31 83 ILE A C 1
ATOM 618 O O . ILE A 1 83 ? -2.281 -2.547 2.420 1.00 95.31 83 ILE A O 1
ATOM 622 N N . LEU A 1 84 ? -1.630 -3.871 0.730 1.00 95.38 84 LEU A N 1
ATOM 623 C CA . LEU A 1 84 ? -2.990 -4.170 0.283 1.00 95.38 84 LEU A CA 1
ATOM 624 C C . LEU A 1 84 ? -3.777 -4.976 1.328 1.00 95.38 84 LEU A C 1
ATOM 626 O O . LEU A 1 84 ? -4.950 -4.689 1.553 1.00 95.38 84 LEU A O 1
ATOM 630 N N . GLN A 1 85 ? -3.140 -5.945 1.991 1.00 93.75 85 GLN A N 1
ATOM 631 C CA . GLN A 1 85 ? -3.761 -6.725 3.066 1.00 93.75 85 GLN A CA 1
ATOM 632 C C . GLN A 1 85 ? -4.150 -5.843 4.256 1.00 93.75 85 GLN A C 1
ATOM 634 O O . GLN A 1 85 ? -5.268 -5.963 4.752 1.00 93.75 85 GLN A O 1
ATOM 639 N N . VAL A 1 86 ? -3.274 -4.915 4.660 1.00 93.94 86 VAL A N 1
ATOM 640 C CA . VAL A 1 86 ? -3.581 -3.923 5.703 1.00 93.94 86 VAL A CA 1
ATOM 641 C C . VAL A 1 86 ? -4.776 -3.061 5.301 1.00 93.94 86 VAL A C 1
ATOM 643 O O . VAL A 1 86 ? -5.668 -2.828 6.111 1.00 93.94 86 VAL A O 1
ATOM 646 N N . LEU A 1 87 ? -4.832 -2.598 4.050 1.00 94.50 87 LEU A N 1
ATOM 647 C CA . LEU A 1 87 ? -5.966 -1.804 3.577 1.00 94.50 87 LEU A CA 1
ATOM 648 C C . LEU A 1 87 ? -7.282 -2.585 3.657 1.00 94.50 87 LEU A C 1
ATOM 650 O O . LEU A 1 87 ? -8.264 -2.037 4.148 1.00 94.50 87 LEU A O 1
ATOM 654 N N . ILE A 1 88 ? -7.311 -3.850 3.232 1.00 91.12 88 ILE A N 1
ATOM 655 C CA . ILE A 1 88 ? -8.518 -4.683 3.340 1.00 91.12 88 ILE A CA 1
ATOM 656 C C . ILE A 1 88 ? -8.925 -4.902 4.794 1.00 91.12 88 ILE A C 1
ATOM 658 O O . ILE A 1 88 ? -10.092 -4.686 5.124 1.00 91.12 88 ILE A O 1
ATOM 662 N N . SER A 1 89 ? -7.979 -5.261 5.668 1.00 90.44 89 SER A N 1
ATOM 663 C CA . SER A 1 89 ? -8.300 -5.537 7.069 1.00 90.44 89 SER A CA 1
ATOM 664 C C . SER A 1 89 ? -8.928 -4.327 7.756 1.00 90.44 89 SER A C 1
ATOM 666 O O . SER A 1 89 ? -9.886 -4.478 8.508 1.00 90.44 89 SER A O 1
ATOM 668 N N . GLU A 1 90 ? -8.436 -3.115 7.477 1.00 88.12 90 GLU A N 1
ATOM 669 C CA . GLU A 1 90 ? -9.003 -1.905 8.077 1.00 88.12 90 GLU A CA 1
ATOM 670 C C . GLU A 1 90 ? -10.408 -1.580 7.558 1.00 88.12 90 GLU A C 1
ATOM 672 O O . GLU A 1 90 ? -11.247 -1.148 8.350 1.00 88.12 90 GLU A O 1
ATOM 677 N N . VAL A 1 91 ? -10.699 -1.843 6.277 1.00 85.19 91 VAL A N 1
ATOM 678 C CA . VAL A 1 91 ? -12.059 -1.679 5.732 1.00 85.19 91 VAL A CA 1
ATOM 679 C C . VAL A 1 91 ? -13.031 -2.678 6.367 1.00 85.19 91 VAL A C 1
ATOM 681 O O . VAL A 1 91 ? -14.171 -2.315 6.648 1.00 85.19 91 VAL A O 1
ATOM 684 N N . ASP A 1 92 ? -12.606 -3.919 6.621 1.00 81.00 92 ASP A N 1
ATOM 685 C CA . ASP A 1 92 ? -13.454 -4.943 7.253 1.00 81.00 92 ASP A CA 1
ATOM 686 C C . ASP A 1 92 ? -13.825 -4.584 8.705 1.00 81.00 92 ASP A C 1
ATOM 688 O O . ASP A 1 92 ? -14.940 -4.855 9.152 1.00 81.00 92 ASP A O 1
ATOM 692 N N . ILE A 1 93 ? -12.915 -3.937 9.441 1.00 75.50 93 ILE A N 1
ATOM 693 C CA . ILE A 1 93 ? -13.117 -3.559 10.850 1.00 75.50 93 ILE A CA 1
ATOM 694 C C . ILE A 1 93 ? -14.015 -2.322 10.998 1.00 75.50 93 ILE A C 1
ATOM 696 O O . ILE A 1 93 ? -14.766 -2.216 11.972 1.00 75.50 93 ILE A O 1
ATOM 700 N N . GLU A 1 94 ? -13.951 -1.372 10.061 1.00 59.91 94 GLU A N 1
ATOM 701 C CA . GLU A 1 94 ? -14.692 -0.103 10.137 1.00 59.91 94 GLU A CA 1
ATOM 702 C C . GLU A 1 94 ? -16.220 -0.293 10.166 1.00 59.91 94 GLU A C 1
ATOM 704 O O . GLU A 1 94 ? -16.932 0.523 10.750 1.00 59.91 94 GLU A O 1
ATOM 709 N N . VAL A 1 95 ? -16.728 -1.419 9.656 1.00 55.12 95 VAL A N 1
ATOM 710 C CA . VAL A 1 95 ? -18.162 -1.760 9.650 1.00 55.12 95 VAL A CA 1
ATOM 711 C C . VAL A 1 95 ? -18.720 -2.037 11.066 1.00 55.12 95 VAL A C 1
ATOM 713 O O . VAL A 1 95 ? -19.936 -2.094 11.240 1.00 55.12 95 VAL A O 1
ATOM 716 N N . ALA A 1 96 ? -17.876 -2.167 12.104 1.00 50.44 96 ALA A N 1
ATOM 717 C CA . ALA A 1 96 ? -18.267 -2.800 13.371 1.00 50.44 96 ALA A CA 1
ATOM 718 C C . ALA A 1 96 ? -18.238 -1.955 14.675 1.00 50.44 96 ALA A C 1
ATOM 720 O O . ALA A 1 96 ? -18.559 -2.523 15.718 1.00 50.44 96 ALA A O 1
ATOM 721 N N . VAL A 1 97 ? -17.864 -0.658 14.715 1.00 53.88 97 VAL A N 1
ATOM 722 C CA . VAL A 1 97 ? -17.488 -0.010 16.011 1.00 53.88 97 VAL A CA 1
ATOM 723 C C . VAL A 1 97 ? -18.162 1.342 16.348 1.00 53.88 97 VAL A C 1
ATOM 725 O O . VAL A 1 97 ? -18.205 2.264 15.537 1.00 53.88 97 VAL A O 1
ATOM 728 N N . ASN A 1 98 ? -18.631 1.449 17.607 1.00 49.97 98 ASN A N 1
ATOM 729 C CA . ASN A 1 98 ? -19.323 2.574 18.270 1.00 49.97 98 ASN A CA 1
ATOM 730 C C . ASN A 1 98 ? -18.406 3.741 18.737 1.00 49.97 98 ASN A C 1
ATOM 732 O O . ASN A 1 98 ? -17.181 3.645 18.754 1.00 49.97 98 ASN A O 1
ATOM 736 N N . ALA A 1 99 ? -19.039 4.845 19.166 1.00 49.19 99 ALA A N 1
ATOM 737 C CA . ALA A 1 99 ? -18.508 6.204 19.370 1.00 49.19 99 ALA A CA 1
ATOM 738 C C . ALA A 1 99 ? -17.345 6.427 20.375 1.00 49.19 99 ALA A C 1
ATOM 740 O O . ALA A 1 99 ? -16.776 7.518 20.375 1.00 49.19 99 ALA A O 1
ATOM 741 N N . ASP A 1 100 ? -16.924 5.437 21.169 1.00 52.59 100 ASP A N 1
ATOM 742 C CA . ASP A 1 100 ? -15.859 5.596 22.190 1.00 52.59 100 ASP A CA 1
ATOM 743 C C . ASP A 1 100 ? -14.421 5.502 21.614 1.00 52.59 100 ASP A C 1
ATOM 745 O O . ASP A 1 100 ? -13.413 5.545 22.316 1.00 52.59 100 ASP A O 1
ATOM 749 N N . HIS A 1 101 ? -14.306 5.396 20.285 1.00 73.25 101 HIS A N 1
ATOM 750 C CA . HIS A 1 101 ? -13.067 5.085 19.564 1.00 73.25 101 HIS A CA 1
ATOM 751 C C . HIS A 1 101 ? -12.551 6.215 18.655 1.00 73.25 101 HIS A C 1
ATOM 753 O O . HIS A 1 101 ? -11.841 5.950 17.685 1.00 73.25 101 HIS A O 1
ATOM 759 N N . ALA A 1 102 ? -12.842 7.487 18.944 1.00 79.00 102 ALA A N 1
ATOM 760 C CA . ALA A 1 102 ? -12.495 8.607 18.053 1.00 79.00 102 ALA A CA 1
ATOM 761 C C . ALA A 1 102 ? -10.998 8.680 17.666 1.00 79.00 102 ALA A C 1
ATOM 763 O O . ALA A 1 102 ? -10.667 8.973 16.514 1.00 79.00 102 ALA A O 1
ATOM 764 N N . GLN A 1 103 ? -10.080 8.387 18.597 1.00 83.31 103 GLN A N 1
ATOM 765 C CA . GLN A 1 103 ? -8.636 8.367 18.311 1.00 83.31 103 GLN A CA 1
ATOM 766 C C . GLN A 1 103 ? -8.219 7.168 17.453 1.00 83.31 103 GLN A C 1
ATOM 768 O O . GLN A 1 103 ? -7.409 7.326 16.544 1.00 83.31 103 GLN A O 1
ATOM 773 N N . VAL A 1 104 ? -8.793 5.992 17.715 1.00 86.31 104 VAL A N 1
ATOM 774 C CA . VAL A 1 104 ? -8.552 4.769 16.933 1.00 86.31 104 VAL A CA 1
ATOM 775 C C . VAL A 1 104 ? -9.075 4.952 15.512 1.00 86.31 104 VAL A C 1
ATOM 777 O O . VAL A 1 104 ? -8.361 4.672 14.556 1.00 86.31 104 VAL A O 1
ATOM 780 N N . PHE A 1 105 ? -10.281 5.503 15.369 1.00 83.69 105 PHE A N 1
ATOM 781 C CA . PHE A 1 105 ? -10.860 5.845 14.076 1.00 83.69 105 PHE A CA 1
ATOM 782 C C . PHE A 1 105 ? -9.961 6.817 13.310 1.00 83.69 105 PHE A C 1
ATOM 784 O O . PHE A 1 105 ? -9.581 6.548 12.176 1.00 83.69 105 PHE A O 1
ATOM 791 N N . LYS A 1 106 ? -9.555 7.920 13.954 1.00 87.62 106 LYS A N 1
ATOM 792 C CA . LYS A 1 106 ? -8.650 8.901 13.348 1.00 87.62 106 LYS A CA 1
ATOM 793 C C . LYS A 1 106 ? -7.354 8.249 12.867 1.00 87.62 106 LYS A C 1
ATOM 795 O O . LYS A 1 106 ? -6.927 8.534 11.752 1.00 87.62 106 LYS A O 1
ATOM 800 N N . GLU A 1 107 ? -6.726 7.411 13.689 1.00 91.50 107 GLU A N 1
ATOM 801 C CA . GLU A 1 107 ? -5.465 6.765 13.324 1.00 91.50 107 GLU A CA 1
ATOM 802 C C . GLU A 1 107 ? -5.644 5.749 12.190 1.00 91.50 107 GLU A C 1
ATOM 804 O O . GLU A 1 107 ? -4.816 5.713 11.285 1.00 91.50 107 GLU A O 1
ATOM 809 N N . ARG A 1 108 ? -6.751 4.997 12.170 1.00 91.00 108 ARG A N 1
ATOM 810 C CA . ARG A 1 108 ? -7.119 4.106 11.058 1.00 91.00 108 ARG A CA 1
ATOM 811 C C . ARG A 1 108 ? -7.259 4.872 9.746 1.00 91.00 108 ARG A C 1
ATOM 813 O O . ARG A 1 108 ? -6.643 4.499 8.751 1.00 91.00 108 ARG A O 1
ATOM 820 N N . THR A 1 109 ? -7.987 5.990 9.757 1.00 90.81 109 THR A N 1
ATOM 821 C CA . THR A 1 109 ? -8.116 6.858 8.580 1.00 90.81 109 THR A CA 1
ATOM 822 C C . THR A 1 109 ? -6.745 7.351 8.100 1.00 90.81 109 THR A C 1
ATOM 824 O O . THR A 1 109 ? -6.473 7.360 6.902 1.00 90.81 109 THR A O 1
ATOM 827 N N . LEU A 1 110 ? -5.852 7.734 9.022 1.00 93.88 110 LEU A N 1
ATOM 828 C CA . LEU A 1 110 ? -4.491 8.158 8.677 1.00 93.88 110 LEU A CA 1
ATOM 829 C C . LEU A 1 110 ? -3.660 7.009 8.093 1.00 93.88 110 LEU A C 1
ATOM 831 O O . LEU A 1 110 ? -2.988 7.213 7.089 1.00 93.88 110 LEU A O 1
ATOM 835 N N . LEU A 1 111 ? -3.727 5.806 8.667 1.00 95.56 111 LEU A N 1
ATOM 836 C CA . LEU A 1 111 ? -3.059 4.616 8.136 1.00 95.56 111 LEU A CA 1
ATOM 837 C C . LEU A 1 111 ? -3.479 4.341 6.685 1.00 95.56 111 LEU A C 1
ATOM 839 O O . LEU A 1 111 ? -2.622 4.217 5.810 1.00 95.56 111 LEU A O 1
ATOM 843 N N . MET A 1 112 ? -4.787 4.305 6.419 1.00 95.56 112 MET A N 1
ATOM 844 C CA . MET A 1 112 ? -5.326 4.064 5.077 1.00 95.56 112 MET A CA 1
ATOM 845 C C . MET A 1 112 ? -4.901 5.155 4.091 1.00 95.56 112 MET A C 1
ATOM 847 O O . MET A 1 112 ? -4.490 4.855 2.969 1.00 95.56 112 MET A O 1
ATOM 851 N N . ARG A 1 113 ? -4.945 6.420 4.524 1.00 96.19 113 ARG A N 1
ATOM 852 C CA . ARG A 1 113 ? -4.491 7.571 3.739 1.00 96.19 113 ARG A CA 1
ATOM 853 C C . ARG A 1 113 ? -3.020 7.438 3.340 1.00 96.19 113 ARG A C 1
ATOM 855 O O . ARG A 1 113 ? -2.714 7.524 2.154 1.00 96.19 113 ARG A O 1
ATOM 862 N N . GLU A 1 114 ? -2.116 7.207 4.293 1.00 97.69 114 GLU A N 1
ATOM 863 C CA . GLU A 1 114 ? -0.678 7.104 3.999 1.00 97.69 114 GLU A CA 1
ATOM 864 C C . GLU A 1 114 ? -0.358 5.899 3.101 1.00 97.69 114 GLU A C 1
ATOM 866 O O . GLU A 1 114 ? 0.453 6.008 2.179 1.00 97.69 114 GLU A O 1
ATOM 871 N N . ALA A 1 115 ? -1.042 4.770 3.304 1.00 97.62 115 ALA A N 1
ATOM 872 C CA . ALA A 1 115 ? -0.902 3.592 2.452 1.00 97.62 115 ALA A CA 1
ATOM 873 C C . ALA A 1 115 ? -1.333 3.878 1.003 1.00 97.62 115 ALA A C 1
ATOM 875 O O . ALA A 1 115 ? -0.607 3.549 0.062 1.00 97.62 115 ALA A O 1
ATOM 876 N N . LEU A 1 116 ? -2.472 4.548 0.801 1.00 97.56 116 LEU A N 1
ATOM 877 C CA . LEU A 1 116 ? -2.937 4.930 -0.533 1.00 97.56 116 LEU A CA 1
ATOM 878 C C . LEU A 1 116 ? -2.054 5.996 -1.193 1.00 97.56 116 LEU A C 1
ATOM 880 O O . LEU A 1 116 ? -1.868 5.954 -2.410 1.00 97.56 116 LEU A O 1
ATOM 884 N N . ILE A 1 117 ? -1.495 6.940 -0.430 1.00 96.94 117 ILE A N 1
ATOM 885 C CA . ILE A 1 117 ? -0.518 7.912 -0.946 1.00 96.94 117 ILE A CA 1
ATOM 886 C C . ILE A 1 117 ? 0.724 7.183 -1.451 1.00 96.94 117 ILE A C 1
ATOM 888 O O . ILE A 1 117 ? 1.164 7.443 -2.573 1.00 96.94 117 ILE A O 1
ATOM 892 N N . LEU A 1 118 ? 1.258 6.245 -0.664 1.00 96.00 118 LEU A N 1
ATOM 893 C CA . LEU A 1 118 ? 2.395 5.427 -1.071 1.00 96.00 118 LEU A CA 1
ATOM 894 C C . LEU A 1 118 ? 2.079 4.655 -2.355 1.00 96.00 118 LEU A C 1
ATOM 896 O O . LEU A 1 118 ? 2.806 4.790 -3.337 1.00 96.00 118 LEU A O 1
ATOM 900 N N . LEU A 1 119 ? 0.970 3.914 -2.398 1.00 96.44 119 LEU A N 1
ATOM 901 C CA . LEU A 1 119 ? 0.574 3.160 -3.590 1.00 96.44 119 LEU A CA 1
ATOM 902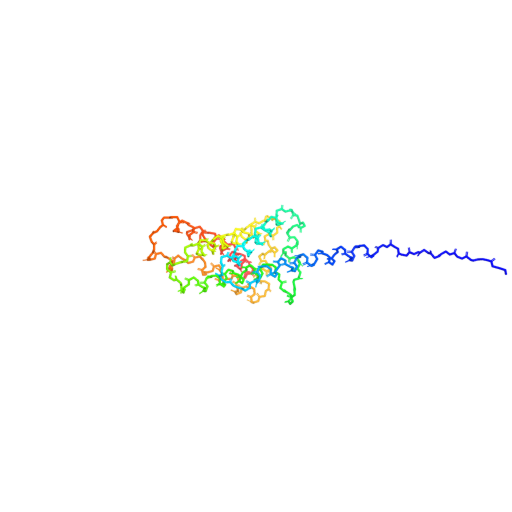 C C . LEU A 1 119 ? 0.443 4.064 -4.818 1.00 96.44 119 LEU A C 1
ATOM 904 O O . LEU A 1 119 ? 1.043 3.771 -5.853 1.00 96.44 119 LEU A O 1
ATOM 908 N N . ASN A 1 120 ? -0.270 5.188 -4.697 1.00 97.00 120 ASN A N 1
ATOM 909 C CA . ASN A 1 120 ? -0.416 6.154 -5.782 1.00 97.00 120 ASN A CA 1
ATOM 910 C C . ASN A 1 120 ? 0.930 6.692 -6.244 1.00 97.00 120 ASN A C 1
ATOM 912 O O . ASN A 1 120 ? 1.163 6.767 -7.447 1.00 97.00 120 ASN A O 1
ATOM 916 N N . ARG A 1 121 ? 1.839 7.025 -5.329 1.00 93.81 121 ARG A N 1
ATOM 917 C CA . ARG A 1 121 ? 3.185 7.476 -5.682 1.00 93.81 121 ARG A CA 1
ATOM 918 C C . ARG A 1 121 ? 3.938 6.421 -6.491 1.00 93.81 121 ARG A C 1
ATOM 920 O O . ARG A 1 121 ? 4.563 6.765 -7.492 1.00 93.81 121 ARG A O 1
ATOM 927 N N . LEU A 1 122 ? 3.851 5.153 -6.094 1.00 93.00 122 LEU A N 1
ATOM 928 C CA . LEU A 1 122 ? 4.525 4.050 -6.779 1.00 93.00 122 LEU A CA 1
ATOM 929 C C . LEU A 1 122 ? 3.963 3.837 -8.193 1.00 93.00 122 LEU A C 1
ATOM 931 O O . LEU A 1 122 ? 4.727 3.813 -9.157 1.00 93.00 122 LEU A O 1
ATOM 935 N N . VAL A 1 123 ? 2.635 3.776 -8.348 1.00 94.56 123 VAL A N 1
ATOM 936 C CA . VAL A 1 123 ? 1.983 3.619 -9.667 1.00 94.56 123 VAL A CA 1
ATOM 937 C C . VAL A 1 123 ? 1.964 4.905 -10.505 1.00 94.56 123 VAL A C 1
ATOM 939 O O . VAL A 1 123 ? 1.533 4.891 -11.658 1.00 94.56 123 VAL A O 1
ATOM 942 N N . SER A 1 124 ? 2.418 6.027 -9.942 1.00 92.75 124 SER A N 1
ATOM 943 C CA . SER A 1 124 ? 2.595 7.303 -10.649 1.00 92.75 124 SER A CA 1
ATOM 944 C C . SER A 1 124 ? 4.030 7.603 -11.030 1.00 92.75 124 SER A C 1
ATOM 946 O O . SER A 1 124 ? 4.268 8.589 -11.724 1.00 92.75 124 SER A O 1
ATOM 948 N N . ASN A 1 125 ? 4.983 6.782 -10.598 1.00 90.75 125 ASN A N 1
ATOM 949 C CA . ASN A 1 125 ? 6.378 7.025 -10.900 1.00 90.75 125 ASN A CA 1
ATOM 950 C C . ASN A 1 125 ? 6.642 6.839 -12.411 1.00 90.75 125 ASN A C 1
ATOM 952 O O . ASN A 1 125 ? 6.313 5.779 -12.951 1.00 90.75 125 ASN A O 1
ATOM 956 N N . PRO A 1 126 ? 7.252 7.818 -13.103 1.00 89.19 126 PRO A N 1
ATOM 957 C CA . PRO A 1 126 ? 7.466 7.738 -14.549 1.00 89.19 126 PRO A CA 1
ATOM 958 C C . PRO A 1 126 ? 8.376 6.572 -14.956 1.00 89.19 126 PRO A C 1
ATOM 960 O O . PRO A 1 126 ? 8.187 5.992 -16.019 1.00 89.19 126 PRO A O 1
ATOM 963 N N . THR A 1 127 ? 9.320 6.188 -14.098 1.00 89.44 127 THR A N 1
ATOM 964 C CA . THR A 1 127 ? 10.288 5.117 -14.362 1.00 89.44 127 THR A CA 1
ATOM 965 C C . THR A 1 127 ? 9.758 3.745 -13.944 1.00 89.44 127 THR A C 1
ATOM 967 O O . THR A 1 127 ? 9.973 2.757 -14.641 1.00 89.44 127 THR A O 1
ATOM 970 N N . TYR A 1 128 ? 9.061 3.663 -12.806 1.00 89.25 128 TYR A N 1
ATOM 971 C CA . TYR A 1 128 ? 8.730 2.383 -12.163 1.00 89.25 128 TYR A CA 1
ATOM 972 C C . TYR A 1 128 ? 7.254 1.983 -12.233 1.00 89.25 128 TYR A C 1
ATOM 974 O O . TYR A 1 128 ? 6.940 0.833 -11.924 1.00 89.25 128 TYR A O 1
ATOM 982 N N . SER A 1 129 ? 6.346 2.872 -12.651 1.00 92.81 129 SER A N 1
ATOM 983 C CA . SER A 1 129 ? 4.895 2.612 -12.644 1.00 92.81 129 SER A CA 1
ATOM 984 C C . SER A 1 129 ? 4.510 1.308 -13.343 1.00 92.81 129 SER A C 1
ATOM 986 O O . SER A 1 129 ? 3.794 0.503 -12.753 1.00 92.81 129 SER A O 1
ATOM 988 N N . ALA A 1 130 ? 5.033 1.042 -14.545 1.00 93.12 130 ALA A N 1
ATOM 989 C CA . ALA A 1 130 ? 4.755 -0.191 -15.285 1.00 93.12 130 ALA A CA 1
ATOM 990 C C . ALA A 1 130 ? 5.206 -1.455 -14.529 1.00 93.12 130 ALA A C 1
ATOM 992 O O . ALA A 1 130 ? 4.522 -2.477 -14.540 1.00 93.12 130 ALA A O 1
ATOM 993 N N . THR A 1 131 ? 6.345 -1.398 -13.835 1.00 92.12 131 THR A N 1
ATOM 994 C CA . THR A 1 131 ? 6.838 -2.510 -13.009 1.00 92.12 131 THR A CA 1
ATOM 995 C C . THR A 1 131 ? 5.961 -2.722 -11.781 1.00 92.12 131 THR A C 1
ATOM 997 O O . THR A 1 131 ? 5.596 -3.858 -11.494 1.00 92.12 131 THR A O 1
ATOM 1000 N N . VAL A 1 132 ? 5.564 -1.648 -11.096 1.00 93.38 132 VAL A N 1
ATOM 1001 C CA . VAL A 1 132 ? 4.671 -1.721 -9.930 1.00 93.38 132 VAL A CA 1
ATOM 1002 C C . VAL A 1 132 ? 3.302 -2.275 -10.333 1.00 93.38 132 VAL A C 1
ATOM 1004 O O . VAL A 1 132 ? 2.813 -3.206 -9.702 1.00 93.38 132 VAL A O 1
ATOM 1007 N N . LEU A 1 133 ? 2.702 -1.761 -11.408 1.00 95.00 133 LEU A N 1
ATOM 1008 C CA . LEU A 1 133 ? 1.398 -2.209 -11.907 1.00 95.00 133 LEU A CA 1
ATOM 1009 C C . LEU A 1 133 ? 1.423 -3.681 -12.327 1.00 95.00 133 LEU A C 1
ATOM 1011 O O . LEU A 1 133 ? 0.521 -4.439 -11.970 1.00 95.00 133 LEU A O 1
ATOM 1015 N N . ARG A 1 134 ? 2.498 -4.118 -12.988 1.00 93.38 134 ARG A N 1
ATOM 1016 C CA . ARG A 1 134 ? 2.734 -5.531 -13.302 1.00 93.38 134 ARG A CA 1
ATOM 1017 C C . ARG A 1 134 ? 2.846 -6.400 -12.055 1.00 93.38 134 ARG A C 1
ATOM 1019 O O . ARG A 1 134 ? 2.338 -7.510 -12.059 1.00 93.38 134 ARG A O 1
ATOM 1026 N N . LEU A 1 135 ? 3.493 -5.932 -10.987 1.00 92.06 135 LEU A N 1
ATOM 1027 C CA . LEU A 1 135 ? 3.588 -6.685 -9.730 1.00 92.06 135 LEU A CA 1
ATOM 1028 C C . LEU A 1 135 ? 2.239 -6.796 -9.020 1.00 92.06 135 LEU A C 1
ATOM 1030 O O . LEU A 1 135 ? 1.879 -7.881 -8.567 1.00 92.06 135 LEU A O 1
ATOM 1034 N N . LEU A 1 136 ? 1.475 -5.703 -8.986 1.00 94.00 136 LEU A N 1
ATOM 1035 C CA . LEU A 1 136 ? 0.115 -5.666 -8.442 1.00 94.00 136 LEU A CA 1
ATOM 1036 C C . LEU A 1 136 ? -0.849 -6.595 -9.194 1.00 94.00 136 LEU A C 1
ATOM 1038 O O . LEU A 1 136 ? -1.858 -7.019 -8.643 1.00 94.00 136 LEU A O 1
ATOM 1042 N N . THR A 1 137 ? -0.530 -6.936 -10.442 1.00 93.06 137 THR A N 1
ATOM 1043 C CA . THR A 1 137 ? -1.365 -7.768 -11.321 1.00 93.06 137 THR A CA 1
ATOM 1044 C C . THR A 1 137 ? -0.683 -9.077 -11.734 1.00 93.06 137 THR A C 1
ATOM 1046 O O . THR A 1 137 ? -1.175 -9.787 -12.606 1.00 93.06 137 THR A O 1
ATOM 1049 N N . LYS A 1 138 ? 0.437 -9.434 -11.087 1.00 90.94 138 LYS A N 1
ATOM 1050 C CA . LYS A 1 138 ? 1.296 -10.564 -11.482 1.00 90.94 138 LYS A CA 1
ATOM 1051 C C . LYS A 1 138 ? 0.606 -11.919 -11.339 1.00 90.94 138 LYS A C 1
ATOM 1053 O O . LYS A 1 138 ? 0.858 -12.826 -12.128 1.00 90.94 138 LYS A O 1
ATOM 1058 N N . SER A 1 139 ? -0.196 -12.078 -10.292 1.00 91.00 139 SER A N 1
ATOM 1059 C CA . SER A 1 139 ? -0.934 -13.302 -9.986 1.00 91.00 139 SER A CA 1
ATOM 1060 C C . SER A 1 139 ? -2.413 -12.993 -9.810 1.00 91.00 139 SER A C 1
ATOM 1062 O O . SER A 1 139 ? -2.792 -11.852 -9.540 1.00 91.00 139 SER A O 1
ATOM 1064 N N . ARG A 1 140 ? -3.254 -14.026 -9.926 1.00 91.75 140 ARG A N 1
ATOM 1065 C CA . ARG A 1 140 ? -4.698 -13.900 -9.700 1.00 91.75 140 ARG A CA 1
ATOM 1066 C C . ARG A 1 140 ? -5.000 -13.331 -8.316 1.00 91.75 140 ARG A C 1
ATOM 1068 O O . ARG A 1 140 ? -5.850 -12.453 -8.212 1.00 91.75 140 ARG A O 1
ATOM 1075 N N . ASP A 1 141 ? -4.288 -13.789 -7.292 1.00 91.25 141 ASP A N 1
ATOM 1076 C CA . ASP A 1 141 ? -4.523 -13.364 -5.911 1.00 91.25 141 ASP A CA 1
ATOM 1077 C C . ASP A 1 141 ? -4.130 -11.897 -5.707 1.00 91.25 141 ASP A C 1
ATOM 1079 O O . ASP A 1 141 ? -4.922 -11.119 -5.181 1.00 91.25 141 ASP A O 1
ATOM 1083 N N . MET A 1 142 ? -2.966 -11.479 -6.222 1.00 92.69 142 MET A N 1
ATOM 1084 C CA . MET A 1 142 ? -2.529 -10.077 -6.169 1.00 92.69 142 MET A CA 1
ATOM 1085 C C . MET A 1 142 ? -3.456 -9.154 -6.959 1.00 92.69 142 MET A C 1
ATOM 1087 O O . MET A 1 142 ? -3.828 -8.088 -6.466 1.00 92.69 142 MET A O 1
ATOM 1091 N N . ALA A 1 143 ? -3.866 -9.570 -8.161 1.00 94.56 143 ALA A N 1
ATOM 1092 C CA . ALA A 1 143 ? -4.788 -8.802 -8.987 1.00 94.56 143 ALA A CA 1
ATOM 1093 C C . ALA A 1 143 ? -6.154 -8.667 -8.303 1.00 94.56 143 ALA A C 1
ATOM 1095 O O . ALA A 1 143 ? -6.698 -7.567 -8.240 1.00 94.56 143 ALA A O 1
ATOM 1096 N N . SER A 1 144 ? -6.678 -9.760 -7.741 1.00 94.88 144 SER A N 1
ATOM 1097 C CA . SER A 1 144 ? -7.960 -9.767 -7.028 1.00 94.88 144 SER A CA 1
ATOM 1098 C C . SER A 1 144 ? -7.909 -8.865 -5.801 1.00 94.88 144 SER A C 1
ATOM 1100 O O . SER A 1 144 ? -8.786 -8.023 -5.637 1.00 94.88 144 SER A O 1
ATOM 1102 N N . LEU A 1 145 ? -6.848 -8.967 -4.996 1.00 94.75 145 LEU A N 1
ATOM 1103 C CA . LEU A 1 145 ? -6.643 -8.121 -3.824 1.00 94.75 145 LEU A CA 1
ATOM 1104 C C . LEU A 1 145 ? -6.517 -6.638 -4.210 1.00 94.75 145 LEU A C 1
ATOM 1106 O O . LEU A 1 145 ? -7.147 -5.777 -3.601 1.00 94.75 145 LEU A O 1
ATOM 1110 N N . THR A 1 146 ? -5.756 -6.332 -5.263 1.00 96.50 146 THR A N 1
ATOM 1111 C CA . THR A 1 146 ? -5.596 -4.961 -5.770 1.00 96.50 146 THR A CA 1
ATOM 1112 C C . THR A 1 146 ? -6.926 -4.378 -6.248 1.00 96.50 146 THR A C 1
ATOM 1114 O O . THR A 1 146 ? -7.261 -3.236 -5.922 1.00 96.50 146 THR A O 1
ATOM 1117 N N . ILE A 1 147 ? -7.696 -5.153 -7.016 1.00 95.38 147 ILE A N 1
ATOM 1118 C CA . ILE A 1 147 ? -9.009 -4.753 -7.531 1.00 95.38 147 ILE A CA 1
ATOM 1119 C C . ILE A 1 147 ? -10.005 -4.575 -6.383 1.00 95.38 147 ILE A C 1
ATOM 1121 O O . ILE A 1 147 ? -10.789 -3.624 -6.419 1.00 95.38 147 ILE A O 1
ATOM 1125 N N . ASP A 1 148 ? -9.976 -5.446 -5.373 1.00 94.44 148 ASP A N 1
ATOM 1126 C CA . ASP A 1 148 ? -10.865 -5.361 -4.215 1.00 94.44 148 ASP A CA 1
ATOM 1127 C C . ASP A 1 148 ? -10.610 -4.079 -3.413 1.00 94.44 148 ASP A C 1
ATOM 1129 O O . ASP A 1 148 ? -11.527 -3.274 -3.238 1.00 94.44 148 ASP A O 1
ATOM 1133 N N . VAL A 1 149 ? -9.347 -3.801 -3.061 1.00 94.88 149 VAL A N 1
ATOM 1134 C CA . VAL A 1 149 ? -8.929 -2.545 -2.406 1.00 94.88 149 VAL A CA 1
ATOM 1135 C C . VAL A 1 149 ? -9.393 -1.333 -3.213 1.00 94.88 149 VAL A C 1
ATOM 1137 O O . VAL A 1 149 ? -10.064 -0.443 -2.684 1.00 94.88 149 VAL A O 1
ATOM 1140 N N . ALA A 1 150 ? -9.073 -1.305 -4.510 1.00 95.19 150 ALA A N 1
ATOM 1141 C CA . ALA A 1 150 ? -9.410 -0.197 -5.396 1.00 95.19 150 ALA A CA 1
ATOM 1142 C C . ALA A 1 150 ? -10.925 0.026 -5.486 1.00 95.19 150 ALA A C 1
ATOM 1144 O O . ALA A 1 150 ? -11.394 1.163 -5.464 1.00 95.19 150 ALA A O 1
ATOM 1145 N N . ASN A 1 151 ? -11.714 -1.045 -5.576 1.00 94.06 151 ASN A N 1
ATOM 1146 C CA . ASN A 1 151 ? -13.163 -0.947 -5.658 1.00 94.06 151 ASN A CA 1
ATOM 1147 C C . ASN A 1 151 ? -13.782 -0.508 -4.339 1.00 94.06 151 ASN A C 1
ATOM 1149 O O . ASN A 1 151 ? -14.543 0.458 -4.353 1.00 94.06 151 ASN A O 1
ATOM 1153 N N . ARG A 1 152 ? -13.467 -1.183 -3.232 1.00 91.81 152 ARG A N 1
ATOM 1154 C CA . ARG A 1 152 ? -14.085 -0.940 -1.923 1.00 91.81 152 ARG A CA 1
ATOM 1155 C C . ARG A 1 152 ? -13.803 0.471 -1.425 1.00 91.81 152 ARG A C 1
ATOM 1157 O O . ARG A 1 152 ? -14.746 1.184 -1.106 1.00 91.81 152 ARG A O 1
ATOM 1164 N N . LEU A 1 153 ? -12.548 0.915 -1.477 1.00 91.69 153 LEU A N 1
ATOM 1165 C CA . LEU A 1 153 ? -12.160 2.249 -1.008 1.00 91.69 153 LEU A CA 1
ATOM 1166 C C . LEU A 1 153 ? -12.621 3.383 -1.935 1.00 91.69 153 LEU A C 1
ATOM 11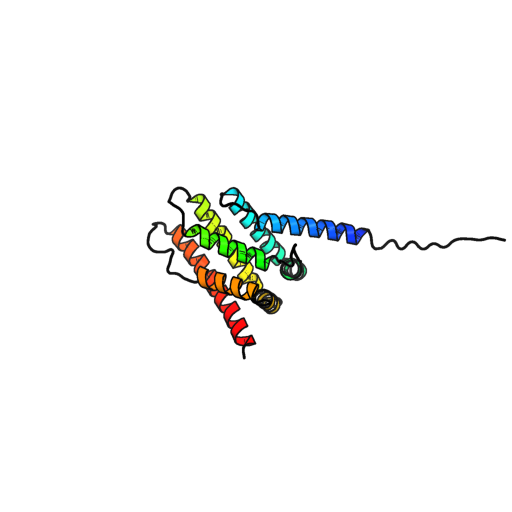68 O O . LEU A 1 153 ? -12.757 4.514 -1.489 1.00 91.69 153 LEU A O 1
ATOM 1172 N N . SER A 1 154 ? -12.880 3.109 -3.221 1.00 91.69 154 SER A N 1
ATOM 1173 C CA . SER A 1 154 ? -13.392 4.129 -4.158 1.00 91.69 154 SER A CA 1
ATOM 1174 C C . SER A 1 154 ? -14.901 4.381 -4.049 1.00 91.69 154 SER A C 1
ATOM 1176 O O . SER A 1 154 ? -15.406 5.349 -4.634 1.00 91.69 154 SER A O 1
ATOM 1178 N N . ARG A 1 155 ? -15.636 3.499 -3.356 1.00 85.38 155 ARG A N 1
ATOM 1179 C CA . ARG A 1 155 ? -17.085 3.620 -3.173 1.00 85.38 155 ARG A CA 1
ATOM 1180 C C . ARG A 1 155 ? -17.373 4.678 -2.118 1.00 85.38 155 ARG A C 1
ATOM 1182 O O . ARG A 1 155 ? -16.835 4.646 -1.021 1.00 85.38 155 ARG A O 1
ATOM 1189 N N . LYS A 1 156 ? -18.263 5.605 -2.464 1.00 65.69 156 LYS A N 1
ATOM 1190 C CA . LYS A 1 156 ? -18.708 6.679 -1.569 1.00 65.69 156 LYS A CA 1
ATOM 1191 C C . LYS A 1 156 ? -19.810 6.211 -0.599 1.00 65.69 156 LYS A C 1
ATOM 1193 O O . LYS A 1 156 ? -20.047 6.855 0.416 1.00 65.69 156 LYS A O 1
ATOM 1198 N N . ASP A 1 157 ? -20.450 5.079 -0.895 1.00 55.25 157 ASP A N 1
ATOM 1199 C CA . ASP A 1 157 ? -21.822 4.784 -0.455 1.00 55.25 157 ASP A CA 1
ATOM 1200 C C . ASP A 1 157 ? -21.971 4.074 0.904 1.00 55.25 157 ASP A C 1
ATOM 1202 O O . ASP A 1 157 ? -23.025 3.507 1.169 1.00 55.25 157 ASP A O 1
ATOM 1206 N N . GLN A 1 158 ? -20.967 4.076 1.788 1.00 49.88 158 GLN A N 1
ATOM 1207 C CA . GLN A 1 158 ? -21.108 3.421 3.108 1.00 49.88 158 GLN A CA 1
ATOM 1208 C C . GLN A 1 158 ? -20.749 4.273 4.324 1.00 49.88 158 GLN A C 1
ATOM 1210 O O . GLN A 1 158 ? -21.088 3.888 5.438 1.00 49.88 158 GLN A O 1
ATOM 1215 N N . ILE A 1 159 ? -20.123 5.437 4.146 1.00 50.50 159 ILE A N 1
ATOM 1216 C CA . ILE A 1 159 ? -19.551 6.175 5.285 1.00 50.50 159 ILE A CA 1
ATOM 1217 C C . ILE A 1 159 ? -20.385 7.419 5.656 1.00 50.50 159 ILE A C 1
ATOM 1219 O O . ILE A 1 159 ? -20.321 7.919 6.775 1.00 50.50 159 ILE A O 1
ATOM 1223 N N . CYS A 1 160 ? -21.237 7.901 4.744 1.00 47.62 160 CYS A N 1
ATOM 1224 C CA . CYS A 1 160 ? -21.763 9.267 4.821 1.00 47.62 160 CYS A CA 1
ATOM 1225 C C . CYS A 1 160 ? -23.033 9.467 5.671 1.00 47.62 160 CYS A C 1
ATOM 1227 O O . CYS A 1 160 ? -23.390 10.615 5.920 1.00 47.62 160 CYS A O 1
ATOM 1229 N N . ASP A 1 161 ? -23.723 8.420 6.130 1.00 45.38 161 ASP A N 1
ATOM 1230 C CA . ASP A 1 161 ? -25.121 8.621 6.547 1.00 45.38 161 ASP A CA 1
ATOM 1231 C C . ASP A 1 161 ? -25.375 8.891 8.036 1.00 45.38 161 ASP A C 1
ATOM 1233 O O . ASP A 1 161 ? -26.519 9.196 8.374 1.00 45.38 161 ASP A O 1
ATOM 1237 N N . LYS A 1 162 ? -24.394 8.801 8.957 1.00 47.91 162 LYS A N 1
ATOM 1238 C CA . LYS A 1 162 ? -24.740 8.854 10.402 1.00 47.91 162 LYS A CA 1
ATOM 1239 C C . LYS A 1 162 ? -23.828 9.584 11.400 1.00 47.91 162 LYS A C 1
ATOM 1241 O O . LYS A 1 162 ? -24.195 9.586 12.571 1.00 47.91 162 LYS A O 1
ATOM 1246 N N . PHE A 1 163 ? -22.709 10.226 11.038 1.00 48.34 163 PHE A N 1
ATOM 1247 C CA . PHE A 1 163 ? -21.866 10.891 12.057 1.00 48.34 163 PHE A CA 1
ATOM 1248 C C . PHE A 1 163 ? -21.337 12.286 11.683 1.00 48.34 163 PHE A C 1
ATOM 1250 O O . PHE A 1 163 ? -20.755 12.507 10.627 1.00 48.34 163 PHE A O 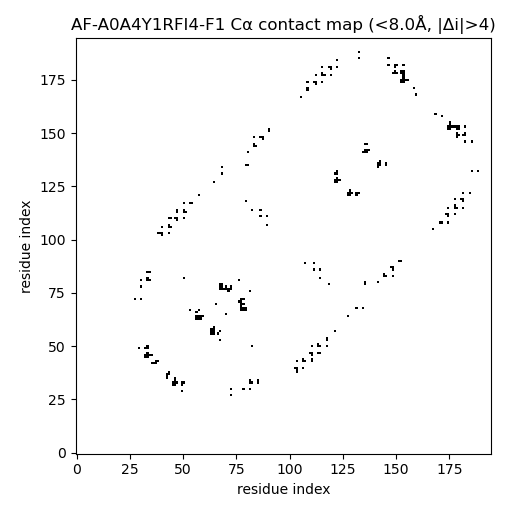1
ATOM 1257 N N . ASP A 1 164 ? -21.535 13.209 12.627 1.00 51.94 164 ASP A N 1
ATOM 1258 C CA . ASP A 1 164 ? -21.524 14.669 12.499 1.00 51.94 164 ASP A CA 1
ATOM 1259 C C . ASP A 1 164 ? -20.150 15.295 12.813 1.00 51.94 164 ASP A C 1
ATOM 1261 O O . ASP A 1 164 ? -19.858 15.701 13.938 1.00 51.94 164 ASP A O 1
ATOM 1265 N N . GLY A 1 165 ? -19.249 15.345 11.828 1.00 64.25 165 GLY A N 1
ATOM 1266 C CA . GLY A 1 165 ? -17.995 16.082 11.986 1.00 64.25 165 GLY A CA 1
ATOM 1267 C C . GLY A 1 165 ? -17.279 16.369 10.671 1.00 64.25 165 GLY A C 1
ATOM 1268 O O . GLY A 1 165 ? -16.701 15.467 10.064 1.00 64.25 165 GLY A O 1
ATOM 1269 N N . THR A 1 166 ? -17.212 17.643 10.274 1.00 66.31 166 THR A N 1
ATOM 1270 C CA . THR A 1 166 ? -16.589 18.117 9.021 1.00 66.31 166 THR A CA 1
ATOM 1271 C C . THR A 1 166 ? -15.173 17.568 8.808 1.00 66.31 166 THR A C 1
ATOM 1273 O O . THR A 1 166 ? -14.816 17.152 7.711 1.00 66.31 166 THR A O 1
ATOM 1276 N N . ALA A 1 167 ? -14.362 17.494 9.870 1.00 64.12 167 ALA A N 1
ATOM 1277 C CA . ALA A 1 167 ? -12.990 16.987 9.790 1.00 64.12 167 ALA A CA 1
ATOM 1278 C C . ALA A 1 167 ? -12.905 15.471 9.534 1.00 64.12 167 ALA A C 1
ATOM 1280 O O . ALA A 1 167 ? -11.908 14.997 8.992 1.00 64.12 167 ALA A O 1
ATOM 1281 N N . ARG A 1 168 ? -13.911 14.697 9.958 1.00 69.56 168 ARG A N 1
ATOM 1282 C CA . ARG A 1 168 ? -14.008 13.257 9.684 1.00 69.56 168 ARG A CA 1
ATOM 1283 C C . ARG A 1 168 ? -14.401 13.035 8.225 1.00 69.56 168 ARG A C 1
ATOM 1285 O O . ARG A 1 168 ? -13.666 12.363 7.508 1.00 69.56 168 ARG A O 1
ATOM 1292 N N . GLN A 1 169 ? -15.446 13.727 7.783 1.00 69.81 169 GLN A N 1
ATOM 1293 C CA . GLN A 1 169 ? -15.928 13.686 6.405 1.00 69.81 169 GLN A CA 1
ATOM 1294 C C . GLN A 1 169 ? -14.850 14.106 5.390 1.00 69.81 169 GLN A C 1
ATOM 1296 O O . GLN A 1 169 ? -14.693 13.466 4.354 1.00 69.81 169 GLN A O 1
ATOM 1301 N N . MET A 1 170 ? -14.052 15.137 5.701 1.00 72.88 170 MET A N 1
ATOM 1302 C CA . MET A 1 170 ? -12.927 15.552 4.853 1.00 72.88 170 MET A CA 1
ATOM 1303 C C . MET A 1 170 ? -11.890 14.437 4.672 1.00 72.88 170 MET A C 1
ATOM 1305 O O . MET A 1 170 ? -11.483 14.161 3.545 1.00 72.88 170 MET A O 1
ATOM 1309 N N . ARG A 1 171 ? -11.485 13.752 5.749 1.00 74.62 171 ARG A N 1
ATOM 1310 C CA . ARG A 1 171 ? -10.489 12.671 5.643 1.00 74.62 171 ARG A CA 1
ATOM 1311 C C . ARG A 1 171 ? -11.030 11.448 4.904 1.00 74.62 171 ARG A C 1
ATOM 1313 O O . ARG A 1 171 ? -10.305 10.840 4.127 1.00 74.62 171 ARG A O 1
ATOM 1320 N N . GLU A 1 172 ? -12.293 11.101 5.120 1.00 78.00 172 GLU A N 1
ATOM 1321 C CA . GLU A 1 172 ? -12.949 10.010 4.391 1.00 78.00 172 GLU A CA 1
ATOM 1322 C C . GLU A 1 172 ? -13.054 10.336 2.895 1.00 78.00 172 GLU A C 1
ATOM 1324 O O . GLU A 1 172 ? -12.750 9.490 2.055 1.00 78.00 172 GLU A O 1
ATOM 1329 N N . SER A 1 173 ? -13.390 11.585 2.547 1.00 83.88 173 SER A N 1
ATOM 1330 C CA . SER A 1 173 ? -13.404 12.027 1.148 1.00 83.88 173 SER A CA 1
ATOM 1331 C C . SER A 1 173 ? -12.022 11.943 0.494 1.00 83.88 173 SER A C 1
ATOM 1333 O O . SER A 1 173 ? -11.914 11.489 -0.643 1.00 83.88 173 SER A O 1
ATOM 1335 N N . GLU A 1 174 ? -10.959 12.265 1.237 1.00 90.94 174 GLU A N 1
ATOM 1336 C CA . GLU A 1 174 ? -9.583 12.147 0.755 1.00 90.94 174 GLU A CA 1
ATOM 1337 C C . GLU A 1 174 ? -9.190 10.687 0.479 1.00 90.94 174 GLU A C 1
ATOM 1339 O O . GLU A 1 174 ? -8.589 10.406 -0.557 1.00 90.94 174 GLU A O 1
ATOM 1344 N N . ILE A 1 175 ? -9.564 9.742 1.353 1.00 93.38 175 ILE A N 1
ATOM 1345 C CA . ILE A 1 175 ? -9.347 8.303 1.112 1.00 93.38 175 ILE A CA 1
ATOM 1346 C C . ILE A 1 175 ? -10.034 7.874 -0.182 1.00 93.38 175 ILE A C 1
ATOM 1348 O O . ILE A 1 175 ? -9.415 7.217 -1.021 1.00 93.38 175 ILE A O 1
ATOM 1352 N N . VAL A 1 176 ? -11.297 8.262 -0.357 1.00 93.12 176 VAL A N 1
ATOM 1353 C CA . VAL A 1 176 ? -12.080 7.907 -1.542 1.00 93.12 176 VAL A CA 1
ATOM 1354 C C . VAL A 1 176 ? -11.431 8.463 -2.811 1.00 93.12 176 VAL A C 1
ATOM 1356 O O . VAL A 1 176 ? -11.321 7.750 -3.812 1.00 93.12 176 VAL A O 1
ATOM 1359 N N . ASP A 1 177 ? -10.961 9.708 -2.789 1.00 94.75 177 ASP A N 1
ATOM 1360 C CA . ASP A 1 177 ? -10.311 10.328 -3.944 1.00 94.75 177 ASP A CA 1
ATOM 1361 C C . ASP A 1 177 ? -8.955 9.686 -4.259 1.00 94.75 177 ASP A C 1
ATOM 1363 O O . ASP A 1 177 ? -8.693 9.343 -5.417 1.00 94.75 177 ASP A O 1
ATOM 1367 N N . LEU A 1 178 ? -8.130 9.410 -3.244 1.00 96.94 178 LEU A N 1
ATOM 1368 C CA . LEU A 1 178 ? -6.886 8.653 -3.408 1.00 96.94 178 LEU A CA 1
ATOM 1369 C C . LEU A 1 178 ? -7.152 7.262 -4.003 1.00 96.94 178 LEU A C 1
ATOM 1371 O O . LEU A 1 178 ? -6.449 6.832 -4.923 1.00 96.94 178 LEU A O 1
ATOM 1375 N N . ALA A 1 179 ? -8.186 6.571 -3.527 1.00 96.38 179 ALA A N 1
ATOM 1376 C CA . ALA A 1 179 ? -8.570 5.258 -4.028 1.00 96.38 179 ALA A CA 1
ATOM 1377 C C . ALA A 1 179 ? -9.086 5.311 -5.470 1.00 96.38 179 ALA A C 1
ATOM 1379 O O . ALA A 1 179 ? -8.772 4.425 -6.262 1.00 96.38 179 ALA A O 1
ATOM 1380 N N . ARG A 1 180 ? -9.824 6.357 -5.862 1.00 95.81 180 ARG A N 1
ATOM 1381 C CA . ARG A 1 180 ? -10.255 6.566 -7.256 1.00 95.81 180 ARG A CA 1
ATOM 1382 C C . ARG A 1 180 ? -9.074 6.773 -8.195 1.00 95.81 180 ARG A C 1
ATOM 1384 O O . ARG A 1 180 ? -9.074 6.205 -9.288 1.00 95.81 180 ARG A O 1
ATOM 1391 N N . VAL A 1 181 ? -8.069 7.549 -7.784 1.00 97.00 181 VAL A N 1
ATOM 1392 C CA . VAL A 1 181 ? -6.841 7.741 -8.575 1.00 97.00 181 VAL A CA 1
ATOM 1393 C C . VAL A 1 181 ? -6.111 6.412 -8.749 1.00 97.00 181 VAL A C 1
ATOM 1395 O O . VAL A 1 181 ? -5.759 6.052 -9.876 1.00 97.00 181 VAL A O 1
ATOM 1398 N N . PHE A 1 182 ? -5.956 5.654 -7.663 1.00 97.69 182 PHE A N 1
ATOM 1399 C CA . PHE A 1 182 ? -5.319 4.341 -7.695 1.00 97.69 182 PHE A CA 1
ATOM 1400 C C . PHE A 1 182 ? -6.084 3.375 -8.609 1.00 97.69 182 PHE A C 1
ATOM 1402 O O . PHE A 1 182 ? -5.509 2.795 -9.532 1.00 97.69 182 PHE A O 1
ATOM 1409 N N . LYS A 1 183 ? -7.408 3.288 -8.427 1.00 97.00 183 LYS A N 1
ATOM 1410 C CA . LYS A 1 183 ? -8.318 2.483 -9.245 1.00 97.00 183 LYS A CA 1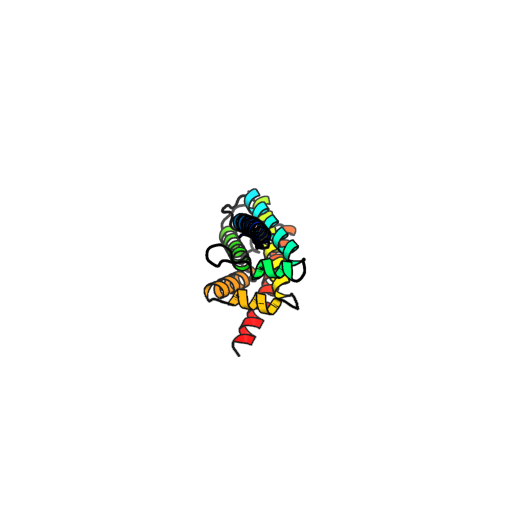
ATOM 1411 C C . LYS A 1 183 ? -8.193 2.817 -10.723 1.00 97.00 183 LYS A C 1
ATOM 1413 O O . LYS A 1 183 ? -8.017 1.912 -11.530 1.00 97.00 183 LYS A O 1
ATOM 1418 N N . LYS A 1 184 ? -8.247 4.100 -11.091 1.00 96.75 184 LYS A N 1
ATOM 1419 C CA . LYS A 1 184 ? -8.128 4.529 -12.490 1.00 96.75 184 LYS A CA 1
ATOM 1420 C C . LYS A 1 184 ? -6.846 3.983 -13.123 1.00 96.75 184 LYS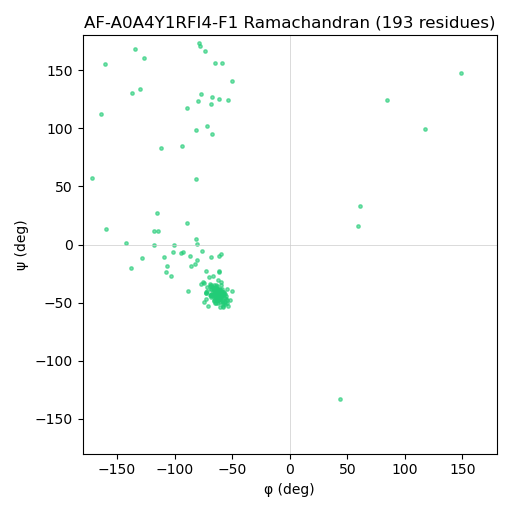 A C 1
ATOM 1422 O O . LYS A 1 184 ? -6.913 3.393 -14.192 1.00 96.75 184 LYS A O 1
ATOM 1427 N N . ARG A 1 185 ? -5.703 4.120 -12.445 1.00 95.94 185 ARG A N 1
ATOM 1428 C CA . ARG A 1 185 ? -4.400 3.657 -12.954 1.00 95.94 185 ARG A CA 1
ATOM 1429 C C . ARG A 1 185 ? -4.335 2.142 -13.123 1.00 95.94 185 ARG A C 1
ATOM 1431 O O . ARG A 1 185 ? -3.873 1.672 -14.157 1.00 95.94 185 ARG A O 1
ATOM 1438 N N . VAL A 1 186 ? -4.822 1.390 -12.135 1.00 95.88 186 VAL A N 1
ATOM 1439 C CA . VAL A 1 186 ? -4.867 -0.080 -12.192 1.00 95.88 186 VAL A CA 1
ATOM 1440 C C . VAL A 1 186 ? -5.744 -0.553 -13.350 1.00 95.88 186 VAL A C 1
ATOM 1442 O O . VAL A 1 186 ? -5.331 -1.415 -14.119 1.00 95.88 186 VAL A O 1
ATOM 1445 N N . PHE A 1 187 ? -6.939 0.018 -13.503 1.00 94.31 187 PHE A N 1
ATOM 1446 C CA . PHE A 1 187 ? -7.886 -0.412 -14.532 1.00 94.31 187 PHE A CA 1
ATOM 1447 C C . PHE A 1 187 ? -7.448 -0.013 -15.941 1.00 94.31 187 PHE A C 1
ATOM 1449 O O . PHE A 1 187 ? -7.633 -0.805 -16.859 1.00 94.31 187 PHE A O 1
ATOM 1456 N N . THR A 1 188 ? -6.832 1.161 -16.118 1.00 95.19 188 THR A N 1
ATOM 1457 C CA . THR A 1 188 ? -6.200 1.527 -17.395 1.00 95.19 188 THR A CA 1
ATOM 1458 C C . THR A 1 188 ? -5.129 0.506 -17.768 1.00 95.19 188 THR A C 1
ATOM 1460 O O . THR A 1 188 ? -5.201 -0.067 -18.845 1.00 95.19 188 THR A O 1
ATOM 1463 N N . TYR A 1 189 ? -4.222 0.176 -16.842 1.00 93.88 189 TYR A N 1
ATOM 1464 C CA . TYR A 1 189 ? -3.194 -0.833 -17.094 1.00 93.88 189 TYR A CA 1
ATOM 1465 C C . TYR A 1 189 ? -3.784 -2.205 -17.446 1.00 93.88 189 TYR A C 1
ATOM 1467 O O . TYR A 1 189 ? -3.327 -2.849 -18.382 1.00 93.88 189 TYR A O 1
ATOM 1475 N N . LEU A 1 190 ? -4.809 -2.667 -16.727 1.00 91.06 190 LEU A N 1
ATOM 1476 C CA . LEU A 1 190 ? -5.463 -3.942 -17.039 1.00 91.06 190 LEU A CA 1
ATOM 1477 C C . LEU A 1 190 ? -6.138 -3.929 -18.419 1.00 91.06 190 LEU A C 1
ATOM 1479 O O . LEU A 1 190 ? -6.034 -4.917 -19.136 1.00 91.06 190 LEU A O 1
ATOM 1483 N N . GLY A 1 191 ? -6.790 -2.827 -18.802 1.00 87.44 191 GLY A N 1
ATOM 1484 C CA . GLY A 1 191 ? -7.402 -2.672 -20.126 1.00 87.44 191 GLY A CA 1
ATOM 1485 C C . GLY A 1 191 ? -6.378 -2.677 -21.264 1.00 87.44 191 GLY A C 1
ATOM 1486 O O . GLY A 1 191 ? -6.591 -3.352 -22.269 1.00 87.44 191 GLY A O 1
ATOM 1487 N N . ASP A 1 192 ? -5.242 -2.004 -21.067 1.00 78.62 192 ASP A N 1
ATOM 1488 C CA . ASP A 1 192 ? -4.155 -1.927 -22.051 1.00 78.62 192 ASP A CA 1
ATOM 1489 C C . ASP A 1 192 ? -3.465 -3.285 -22.285 1.00 78.62 192 ASP A C 1
ATOM 1491 O O . ASP A 1 192 ? -2.938 -3.523 -23.365 1.00 78.62 192 ASP A O 1
ATOM 1495 N N . ASN A 1 193 ? -3.467 -4.190 -21.295 1.00 71.06 193 ASN A N 1
ATOM 1496 C CA . ASN A 1 193 ? -2.863 -5.528 -21.414 1.00 71.06 193 ASN A CA 1
ATOM 1497 C C . ASN A 1 193 ? -3.846 -6.626 -21.869 1.00 71.06 193 ASN A C 1
ATOM 1499 O O . ASN A 1 193 ? -3.429 -7.769 -22.054 1.00 71.06 193 ASN A O 1
ATOM 1503 N N . LEU A 1 194 ? -5.142 -6.316 -21.990 1.00 60.34 194 LEU A N 1
ATOM 1504 C CA . LEU A 1 194 ? -6.182 -7.242 -22.466 1.00 60.34 194 LEU A CA 1
ATOM 1505 C C . LEU A 1 194 ? -6.563 -7.013 -23.942 1.00 60.34 194 LEU A C 1
ATOM 1507 O O . LEU A 1 194 ? -7.434 -7.724 -24.446 1.00 60.34 194 LEU A O 1
ATOM 1511 N N . SER A 1 195 ? -5.941 -6.031 -24.606 1.00 43.72 195 SER A N 1
ATOM 1512 C CA . SER A 1 195 ? -6.078 -5.746 -26.045 1.00 43.72 195 SER A CA 1
ATOM 1513 C C . SER A 1 195 ? -4.937 -6.373 -26.840 1.00 43.72 195 SER A C 1
ATOM 1515 O O . SER A 1 195 ? -5.202 -6.802 -27.983 1.00 43.72 195 SER A O 1
#

Secondary structure (DSSP, 8-state):
-----------SSHHHHHHHHHHHHHHHHHHHHHS----SHHHHHHHHHHHHHHHHHTTSHHHHHHHHHHPPPGGG--HHHHHHHHHHHHHHHHTT--GGGHHHHHHHHHHHHHHHHHHHHHHH-TTTHHHHHHHHTSSHHHHHHHHHHHHHHH--TTTSSS---HHHHHHHHHHHHHHHHHHHHHHHHHHHT--

Radius of gyration: 21.38 Å; Cα contacts (8 Å, |Δi|>4): 158; chains: 1; bounding box: 90×47×48 Å

Nearest PDB structures (foldseek):
  6y44-assembly1_A-2  TM=2.353E-01  e=1.449E-01  Homo sapiens
  7oq8-assembly1_C  TM=2.328E-01  e=6.734E-01  Homo sapiens
  6rk8-assembly1_A-2  TM=2.318E-01  e=8.499E-01  Homo sapiens
  7w5m-assembly1_A  TM=2.239E-01  e=1.292E+00  Arabidopsis thaliana
  7jpv-assembly1_E  TM=3.269E-01  e=9.567E+00  Oryctolagus cuniculus